Protein AF-A0A427XW05-F1 (afdb_monomer)

Secondary structure (DSSP, 8-state):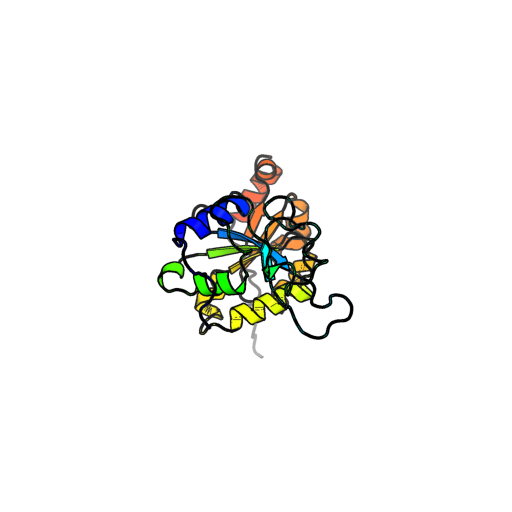
---S--SS-HHHHHHHHHHHH-----SSSEEEEEEEE--S--TT--S---PEEE-SSSBSTTTBS--SBGGGS-TTTTGGG-BBSSSSP-BPPBHHHHHHHHHSGGGTT-EEEEEE-TTS-HHHHHHHHHHHHTTSTTHHHHTGGGEEEEESSGGGHHHHHHH-TTSEEEEEES-HHHIIIIITTT-SEEEE-HHHHSSHHHHHHHHHHTSPP-------------

Solvent-accessible surface area (backbone atoms only — not comparable to full-atom values): 13436 Å² total; per-residue (Å²): 131,87,69,89,82,74,85,72,61,72,67,58,56,51,53,58,51,43,71,67,27,68,70,97,82,70,102,62,77,54,50,43,40,27,54,38,55,37,52,68,76,54,94,93,63,93,76,80,44,79,47,44,33,56,38,72,61,70,44,34,52,88,59,28,74,37,72,55,51,48,62,76,46,54,52,79,97,45,52,73,75,27,30,36,70,58,83,81,71,39,67,75,49,41,45,63,58,51,52,54,53,46,66,37,83,94,32,55,85,50,34,40,34,34,37,47,46,83,88,54,56,45,87,56,49,36,53,39,52,35,56,56,49,66,71,42,86,61,25,79,76,72,40,28,71,34,31,31,41,29,32,55,45,76,81,41,52,64,42,42,55,71,46,42,62,70,36,43,35,26,38,35,47,86,48,70,69,56,36,66,72,66,36,60,92,73,29,84,46,75,51,63,49,65,77,60,43,74,41,74,70,25,46,51,50,53,56,59,67,71,45,78,79,80,75,78,88,80,77,81,80,80,83,74,87,130

Radius of gyration: 19.94 Å; Cα contacts (8 Å, |Δi|>4): 324; chains: 1; bounding box: 42×71×54 Å

Mean predicted aligned error: 10.36 Å

pLDDT: mean 76.15, std 23.31, range [26.17, 98.19]

Structure (mmCIF, N/CA/C/O backbone):
data_AF-A0A427XW05-F1
#
_entry.id   AF-A0A427XW05-F1
#
loop_
_atom_site.group_PDB
_atom_site.id
_atom_site.type_symbol
_atom_site.label_atom_id
_atom_site.label_alt_id
_atom_site.label_comp_id
_atom_site.label_asym_id
_atom_site.label_entity_id
_atom_site.label_seq_id
_atom_site.pdbx_PDB_ins_code
_atom_site.Cartn_x
_atom_site.Cartn_y
_atom_site.Cartn_z
_atom_site.occupancy
_atom_site.B_iso_or_equiv
_atom_site.auth_seq_id
_atom_site.auth_comp_id
_atom_site.auth_asym_id
_atom_site.auth_atom_id
_atom_site.pdbx_PDB_model_num
ATOM 1 N N . MET A 1 1 ? -23.579 -1.794 16.144 1.00 31.34 1 MET A N 1
ATOM 2 C CA . MET A 1 1 ? -22.880 -0.526 16.432 1.00 31.34 1 MET A CA 1
ATOM 3 C C . MET A 1 1 ? -22.683 0.155 15.086 1.00 31.34 1 MET A C 1
ATOM 5 O O . MET A 1 1 ? -21.955 -0.374 14.262 1.00 31.34 1 MET A O 1
ATOM 9 N N . GLN A 1 2 ? -23.500 1.165 14.781 1.00 26.17 2 GLN A N 1
ATOM 10 C CA . GLN A 1 2 ? -23.545 1.803 13.460 1.00 26.17 2 GLN A CA 1
ATOM 11 C C . GLN A 1 2 ? -22.197 2.483 13.190 1.00 26.17 2 GLN A C 1
ATOM 13 O O . GLN A 1 2 ? -21.785 3.334 13.975 1.00 26.17 2 GLN A O 1
ATOM 18 N N . SER A 1 3 ? -21.494 2.051 12.139 1.00 38.38 3 SER A N 1
ATOM 19 C CA . SER A 1 3 ? -20.200 2.616 11.760 1.00 38.38 3 SER A CA 1
ATOM 20 C C . SER A 1 3 ? -20.377 4.060 11.297 1.00 38.38 3 SER A C 1
ATOM 22 O O . SER A 1 3 ? -21.391 4.428 10.699 1.00 38.38 3 SER A O 1
ATOM 24 N N . THR A 1 4 ? -19.379 4.887 11.583 1.00 40.41 4 THR A N 1
ATOM 25 C CA . THR A 1 4 ? -19.333 6.340 11.363 1.00 40.41 4 THR A CA 1
ATOM 26 C C . THR A 1 4 ? -19.250 6.725 9.874 1.00 40.41 4 THR A C 1
ATOM 28 O O . THR A 1 4 ? -18.722 7.772 9.520 1.00 40.41 4 THR A O 1
ATOM 31 N N . ILE A 1 5 ? -19.852 5.939 8.975 1.00 44.50 5 ILE A N 1
ATOM 32 C CA . ILE A 1 5 ? -20.253 6.372 7.628 1.00 44.50 5 ILE A CA 1
ATOM 33 C C . ILE A 1 5 ? -21.617 7.076 7.747 1.00 44.50 5 ILE A C 1
ATOM 35 O O . ILE A 1 5 ? -22.582 6.791 7.041 1.00 44.50 5 ILE A O 1
ATOM 39 N N . ALA A 1 6 ? -21.739 8.001 8.696 1.00 40.16 6 ALA A N 1
ATOM 40 C CA . ALA A 1 6 ? -22.916 8.839 8.802 1.00 40.16 6 ALA A CA 1
ATOM 41 C C . ALA A 1 6 ? -22.667 10.125 8.005 1.00 40.16 6 ALA A C 1
ATOM 43 O O . ALA A 1 6 ? -22.022 11.058 8.477 1.00 40.16 6 ALA A O 1
ATOM 44 N N . ARG A 1 7 ? -23.299 10.177 6.823 1.00 37.84 7 ARG A N 1
ATOM 45 C CA . ARG A 1 7 ? -23.809 11.405 6.181 1.00 37.84 7 ARG A CA 1
ATOM 46 C C . ARG A 1 7 ? -22.890 12.178 5.219 1.00 37.84 7 ARG A C 1
ATOM 48 O O . ARG A 1 7 ? -22.926 13.403 5.191 1.00 37.84 7 ARG A O 1
ATOM 55 N N . LEU A 1 8 ? -22.176 11.484 4.333 1.00 45.09 8 LEU A N 1
ATOM 56 C CA . LEU A 1 8 ? -21.734 12.059 3.052 1.00 45.09 8 LEU A CA 1
ATOM 57 C C . LEU A 1 8 ? -22.056 11.095 1.911 1.00 45.09 8 LEU A C 1
ATOM 59 O O . LEU A 1 8 ? -22.044 9.878 2.096 1.00 45.09 8 LEU A O 1
ATOM 63 N N . SER A 1 9 ? -22.359 11.627 0.725 1.00 50.38 9 SER A N 1
ATOM 64 C CA . SER A 1 9 ? -22.540 10.773 -0.452 1.00 50.38 9 SER A CA 1
ATOM 65 C C . SER A 1 9 ? -21.222 10.046 -0.746 1.00 50.38 9 SER A C 1
ATOM 67 O O . SER A 1 9 ? -20.153 10.655 -0.701 1.00 50.38 9 SER A O 1
ATOM 69 N N . ARG A 1 10 ? -21.280 8.745 -1.051 1.00 53.12 10 ARG A N 1
ATOM 70 C CA . ARG A 1 10 ? -20.115 7.866 -1.312 1.00 53.12 10 ARG A CA 1
ATOM 71 C C . ARG A 1 10 ? -19.110 8.469 -2.312 1.00 53.12 10 ARG A C 1
ATOM 73 O O . ARG A 1 10 ? -17.901 8.293 -2.193 1.00 53.12 10 ARG A O 1
ATOM 80 N N . VAL A 1 11 ? -19.621 9.279 -3.242 1.00 43.62 11 VAL A N 1
ATOM 81 C CA . VAL A 1 11 ? -18.869 10.040 -4.249 1.00 43.62 11 VAL A CA 1
ATOM 82 C C . VAL A 1 11 ? -17.974 11.129 -3.637 1.00 43.62 11 VAL A C 1
ATOM 84 O O . VAL A 1 11 ? -16.882 11.376 -4.141 1.00 43.62 11 VAL A O 1
ATOM 87 N N . GLN A 1 12 ? -18.396 11.791 -2.559 1.00 45.94 12 GLN A N 1
ATOM 88 C CA . GLN A 1 12 ? -17.609 12.834 -1.889 1.00 45.94 12 GLN A CA 1
ATOM 89 C C . GLN A 1 12 ? -16.431 12.250 -1.101 1.00 45.94 12 GLN A C 1
ATOM 91 O O . GLN A 1 12 ? -15.354 12.842 -1.106 1.00 45.94 12 GLN A O 1
ATOM 96 N N . TRP A 1 13 ? -16.610 11.075 -0.489 1.00 52.09 13 TRP A N 1
ATOM 97 C CA . TRP A 1 13 ? -15.539 10.351 0.203 1.00 52.09 13 TRP A CA 1
ATOM 98 C C . TRP A 1 13 ? -14.439 9.922 -0.778 1.00 52.09 13 TRP A C 1
ATOM 100 O O . TRP A 1 13 ? -13.280 10.309 -0.619 1.00 52.09 13 TRP A O 1
ATOM 110 N N . ALA A 1 14 ? -14.823 9.241 -1.865 1.00 49.06 14 ALA A N 1
ATOM 111 C CA . ALA A 1 14 ? -13.887 8.784 -2.892 1.00 49.06 14 ALA A CA 1
ATOM 112 C C . ALA A 1 14 ? -13.182 9.946 -3.612 1.00 49.06 14 ALA A C 1
ATOM 114 O O . ALA A 1 14 ? -11.997 9.852 -3.912 1.00 49.06 14 ALA A O 1
ATOM 115 N N . LYS A 1 15 ? -13.867 11.072 -3.861 1.00 45.72 15 LYS A N 1
ATOM 116 C CA . LYS A 1 15 ? -13.245 12.248 -4.494 1.00 45.72 15 LYS A CA 1
ATOM 117 C C . LYS A 1 15 ? -12.224 12.937 -3.589 1.00 45.72 15 LYS A C 1
ATOM 119 O O . LYS A 1 15 ? -11.181 13.352 -4.078 1.00 45.72 15 LYS A O 1
ATOM 124 N N . GLN A 1 16 ? -12.503 13.090 -2.298 1.00 48.88 16 GLN A N 1
ATOM 125 C CA . GLN A 1 16 ? -11.613 13.829 -1.400 1.00 48.88 16 GLN A CA 1
ATOM 126 C C . GLN A 1 16 ? -10.357 13.033 -1.046 1.00 48.88 16 GLN A C 1
ATOM 128 O O . GLN A 1 16 ? -9.255 13.574 -1.138 1.00 48.88 16 GLN A O 1
ATOM 133 N N . TRP A 1 17 ? -10.517 11.755 -0.700 1.00 49.31 17 TRP A N 1
ATOM 134 C CA . TRP A 1 17 ? -9.388 10.878 -0.407 1.00 49.31 17 TRP A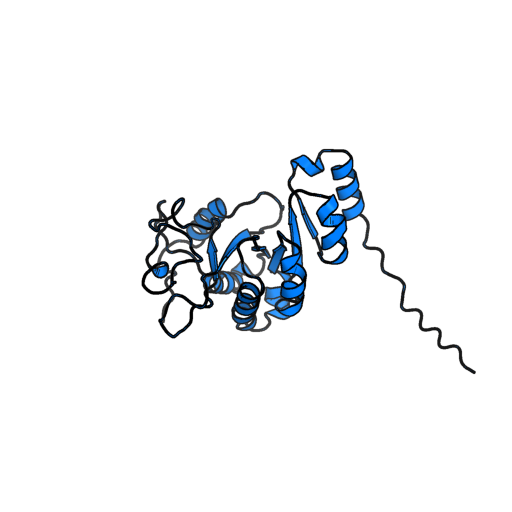 CA 1
ATOM 135 C C . TRP A 1 17 ? -8.687 10.411 -1.677 1.00 49.31 17 TRP A C 1
ATOM 137 O O . TRP A 1 17 ? -7.465 10.459 -1.720 1.00 49.31 17 TRP A O 1
ATOM 147 N N . GLY A 1 18 ? -9.425 10.124 -2.755 1.00 43.38 18 GLY A N 1
ATOM 148 C CA . GLY A 1 18 ? -8.843 9.813 -4.062 1.00 43.38 18 GLY A CA 1
ATOM 149 C C . GLY A 1 18 ? -7.842 10.877 -4.511 1.00 43.38 18 GLY A C 1
ATOM 150 O O . GLY A 1 18 ? -6.700 10.545 -4.798 1.00 43.38 18 GLY A O 1
ATOM 151 N N . TRP A 1 19 ? -8.192 12.170 -4.452 1.00 37.69 19 TRP A N 1
ATOM 152 C CA . TRP A 1 19 ? -7.270 13.272 -4.791 1.00 37.69 19 TRP A CA 1
ATOM 153 C C . TRP A 1 19 ? -6.027 13.378 -3.892 1.00 37.69 19 TRP A C 1
ATOM 155 O O . TRP A 1 19 ? -5.008 13.894 -4.338 1.00 37.69 19 TRP A O 1
ATOM 165 N N . GLN A 1 20 ? -6.086 12.915 -2.640 1.00 38.56 20 GLN A N 1
ATOM 166 C CA . GLN A 1 20 ? -4.923 12.870 -1.742 1.00 38.56 20 GLN A CA 1
ATOM 167 C C . GLN A 1 20 ? -4.089 11.588 -1.902 1.00 38.56 20 GLN A C 1
ATOM 169 O O . GLN A 1 20 ? -2.977 11.523 -1.380 1.00 38.56 20 GLN A O 1
ATOM 174 N N . MET A 1 21 ? -4.629 10.589 -2.604 1.00 41.78 21 MET A N 1
ATOM 175 C CA . MET A 1 21 ? -4.073 9.246 -2.770 1.00 41.78 21 MET A CA 1
ATOM 176 C C . MET A 1 21 ? -3.609 8.952 -4.213 1.00 41.78 21 MET A C 1
ATOM 178 O O . MET A 1 21 ? -2.989 7.920 -4.451 1.00 41.78 21 MET A O 1
ATOM 182 N N . PHE A 1 22 ? -3.860 9.848 -5.178 1.00 34.69 22 PHE A N 1
ATOM 183 C CA . PHE A 1 22 ? -3.497 9.644 -6.584 1.00 34.69 22 PHE A CA 1
ATOM 184 C C . PHE A 1 22 ? -1.980 9.708 -6.832 1.00 34.69 22 PHE A C 1
ATOM 186 O O . PHE A 1 22 ? -1.380 10.780 -6.792 1.00 34.69 22 PHE A O 1
ATOM 193 N N . ASN A 1 23 ? -1.410 8.570 -7.234 1.00 33.53 23 ASN A N 1
ATOM 194 C CA . ASN A 1 23 ? -0.316 8.510 -8.202 1.00 33.53 23 ASN A CA 1
ATOM 195 C C . ASN A 1 23 ? -0.909 8.113 -9.568 1.00 33.53 23 ASN A C 1
ATOM 197 O O . ASN A 1 23 ? -1.716 7.186 -9.658 1.00 33.53 23 ASN A O 1
ATOM 201 N N . LEU A 1 24 ? -0.563 8.848 -10.629 1.00 27.94 24 LEU A N 1
ATOM 202 C CA . LEU A 1 24 ? -1.011 8.574 -11.999 1.00 27.94 24 LEU A CA 1
ATOM 203 C C . LEU A 1 24 ? -0.485 7.215 -12.497 1.00 27.94 24 LEU A C 1
ATOM 205 O O . LEU A 1 24 ? 0.724 7.065 -12.642 1.00 27.94 24 LEU A O 1
ATOM 209 N N . ASN A 1 25 ? -1.399 6.284 -12.807 1.00 28.00 25 ASN A N 1
ATOM 210 C CA . ASN A 1 25 ? -1.433 5.399 -13.994 1.00 28.00 25 ASN A CA 1
ATOM 211 C C . ASN A 1 25 ? -2.241 4.122 -13.694 1.00 28.00 25 ASN A C 1
ATOM 213 O O . ASN A 1 25 ? -1.687 3.241 -13.059 1.00 28.00 25 ASN A O 1
ATOM 217 N N . VAL A 1 26 ? -3.498 3.999 -14.158 1.00 29.62 26 VAL A N 1
ATOM 218 C CA . VAL A 1 26 ? -3.974 2.953 -15.106 1.00 29.62 26 VAL A CA 1
ATOM 219 C C . VAL A 1 26 ? -5.443 3.189 -15.507 1.00 29.62 26 VAL A C 1
ATOM 221 O O . VAL A 1 26 ? -6.272 3.617 -14.710 1.00 29.62 26 VAL A O 1
ATOM 224 N N . ALA A 1 27 ? -5.762 2.856 -16.756 1.00 27.19 27 ALA A N 1
ATOM 225 C CA . ALA A 1 27 ? -7.020 3.086 -17.469 1.00 27.19 27 ALA A CA 1
ATOM 226 C C . ALA A 1 27 ? -8.227 2.199 -17.063 1.00 27.19 27 ALA A C 1
ATOM 228 O O . ALA A 1 27 ? -9.113 1.957 -17.877 1.00 27.19 27 ALA A O 1
ATOM 229 N N . THR A 1 28 ? -8.322 1.731 -15.819 1.00 27.83 28 THR A N 1
ATOM 230 C CA . THR A 1 28 ? -9.455 0.912 -15.344 1.00 27.83 28 THR A CA 1
ATOM 231 C C . THR A 1 28 ? -9.651 1.128 -13.855 1.00 27.83 28 THR A C 1
ATOM 233 O O . THR A 1 28 ? -8.856 0.582 -13.108 1.00 27.83 28 THR A O 1
ATOM 236 N N . ALA A 1 29 ? -10.654 1.925 -13.449 1.00 31.31 29 ALA A N 1
ATOM 237 C CA . ALA A 1 29 ? -11.255 2.059 -12.102 1.00 31.31 29 ALA A CA 1
ATOM 238 C C . ALA A 1 29 ? -10.400 1.659 -10.868 1.00 31.31 29 ALA A C 1
ATOM 240 O O . ALA A 1 29 ? -10.922 1.093 -9.907 1.00 31.31 29 ALA A O 1
ATOM 241 N N . ALA A 1 30 ? -9.098 1.938 -10.891 1.00 34.50 30 ALA A N 1
ATOM 242 C CA . ALA A 1 30 ? -8.149 1.493 -9.889 1.00 34.50 30 ALA A CA 1
ATOM 243 C C . ALA A 1 30 ? -7.929 2.645 -8.924 1.00 34.50 30 ALA A C 1
ATOM 245 O O . ALA A 1 30 ? -7.495 3.728 -9.322 1.00 34.50 30 ALA A O 1
ATOM 246 N N . VAL A 1 31 ? -8.253 2.424 -7.655 1.00 43.72 31 VAL A N 1
ATOM 247 C CA . VAL A 1 31 ? -7.927 3.382 -6.602 1.00 43.72 31 VAL A CA 1
ATOM 248 C C . VAL A 1 31 ? -6.559 2.977 -6.068 1.00 43.72 31 VAL A C 1
ATOM 250 O O . VAL A 1 31 ? -6.396 1.862 -5.581 1.00 43.72 31 VAL A O 1
ATOM 253 N N . ALA A 1 32 ? -5.559 3.842 -6.215 1.00 41.44 32 ALA A N 1
ATOM 254 C CA . ALA A 1 32 ? -4.295 3.692 -5.505 1.00 41.44 32 ALA A CA 1
ATOM 255 C C . ALA A 1 32 ? -4.461 4.321 -4.124 1.00 41.44 32 ALA A C 1
ATOM 257 O O . ALA A 1 32 ? -4.948 5.447 -4.036 1.00 41.44 32 ALA A O 1
ATOM 258 N N . ILE A 1 33 ? -4.117 3.605 -3.054 1.00 56.16 33 ILE A N 1
ATOM 259 C CA . ILE A 1 33 ? -4.198 4.124 -1.692 1.00 56.16 33 ILE A CA 1
ATOM 260 C C . ILE A 1 33 ? -2.929 3.799 -0.926 1.00 56.16 33 ILE A C 1
ATOM 262 O O . ILE A 1 33 ? -2.508 2.649 -0.825 1.00 56.16 33 ILE A O 1
ATOM 266 N N . VAL A 1 34 ? -2.344 4.839 -0.342 1.00 53.19 34 VAL A N 1
ATOM 267 C CA . VAL A 1 34 ? -1.210 4.704 0.564 1.00 53.19 34 VAL A CA 1
ATOM 268 C C . VAL A 1 34 ? -1.682 4.263 1.930 1.00 53.19 34 VAL A C 1
ATOM 270 O O . VAL A 1 34 ? -2.606 4.845 2.504 1.00 53.19 34 VAL A O 1
ATOM 273 N N . ILE A 1 35 ? -0.986 3.268 2.462 1.00 56.00 35 ILE A N 1
ATOM 274 C CA . ILE A 1 35 ? -1.237 2.760 3.793 1.00 56.00 35 ILE A CA 1
ATOM 275 C C . ILE A 1 35 ? -0.171 3.252 4.768 1.00 56.00 35 ILE A C 1
ATOM 277 O O . ILE A 1 35 ? 1.030 3.094 4.558 1.00 56.00 35 ILE A O 1
ATOM 281 N N . SER A 1 36 ? -0.631 3.792 5.889 1.00 52.97 36 SER A N 1
ATOM 282 C CA . SER A 1 36 ? 0.175 4.049 7.077 1.00 52.97 36 SER A CA 1
ATOM 283 C C . SER A 1 36 ? -0.297 3.128 8.202 1.00 52.97 36 SER A C 1
ATOM 285 O O . SER A 1 36 ? -1.489 2.912 8.377 1.00 52.97 36 SER A O 1
ATOM 287 N N . SER A 1 37 ? 0.619 2.561 8.982 1.00 45.34 37 SER A N 1
ATOM 288 C CA . SER A 1 37 ? 0.279 1.701 10.125 1.00 45.34 37 SER A CA 1
ATOM 289 C C . SER A 1 37 ? 0.684 2.379 11.427 1.00 45.34 37 SER A C 1
ATOM 291 O O . SER A 1 37 ? 1.793 2.913 11.521 1.00 45.34 37 SER A O 1
ATOM 293 N N . VAL A 1 38 ? -0.176 2.313 12.438 1.00 45.19 38 VAL A N 1
ATOM 294 C CA . VAL A 1 38 ? 0.143 2.757 13.800 1.00 45.19 38 VAL A CA 1
ATOM 295 C C . VAL A 1 38 ? 0.894 1.626 14.525 1.00 45.19 38 VAL A C 1
ATOM 297 O O . VAL A 1 38 ? 0.569 0.454 14.321 1.00 45.19 38 VAL A O 1
ATOM 300 N N . PRO A 1 39 ? 1.952 1.901 15.315 1.00 44.28 39 PRO A N 1
ATOM 301 C CA . PRO A 1 39 ? 2.668 0.853 16.035 1.00 44.28 39 PRO A CA 1
ATOM 302 C C . PRO A 1 39 ? 1.786 0.172 17.090 1.00 44.28 39 PRO A C 1
ATOM 304 O O . PRO A 1 39 ? 1.127 0.827 17.887 1.00 44.28 39 PRO A O 1
ATOM 307 N N . TYR A 1 40 ? 1.905 -1.154 17.176 1.00 38.97 40 TYR A N 1
ATOM 308 C CA . TYR A 1 40 ? 1.243 -1.995 18.185 1.00 38.97 40 TYR A CA 1
ATOM 309 C C . TYR A 1 40 ? 1.666 -1.699 19.641 1.00 38.97 40 TYR A C 1
ATOM 311 O O . TYR A 1 40 ? 1.010 -2.133 20.583 1.00 38.97 40 TYR A O 1
ATOM 319 N N . GLN A 1 41 ? 2.775 -0.982 19.854 1.00 37.12 41 GLN A N 1
ATOM 320 C CA . GLN A 1 41 ? 3.265 -0.635 21.188 1.00 37.12 41 GLN A CA 1
ATOM 321 C C . GLN A 1 41 ? 3.547 0.860 21.274 1.00 37.12 41 GLN A C 1
ATOM 323 O O . GLN A 1 41 ? 4.581 1.337 20.804 1.00 37.12 41 GLN A O 1
ATOM 328 N N . PHE A 1 42 ? 2.636 1.590 21.914 1.00 36.84 42 PHE A N 1
ATOM 329 C CA . PHE A 1 42 ? 2.898 2.931 22.414 1.00 36.84 42 PHE A CA 1
ATOM 330 C C . PHE A 1 42 ? 3.065 2.871 23.939 1.00 36.84 42 PHE A C 1
ATOM 332 O O . PHE A 1 42 ? 2.312 2.182 24.624 1.00 36.84 42 PHE A O 1
ATOM 339 N N . LYS A 1 43 ? 4.118 3.524 24.448 1.00 36.81 43 LYS A N 1
ATOM 340 C CA . LYS A 1 43 ? 4.624 3.490 25.836 1.00 36.81 43 LYS A CA 1
ATOM 341 C C . LYS A 1 43 ? 3.571 3.148 26.913 1.00 36.81 43 LYS A C 1
ATOM 343 O O . LYS A 1 43 ? 2.815 4.013 27.342 1.00 36.81 43 LYS A O 1
ATOM 348 N N . GLY A 1 44 ? 3.624 1.919 27.433 1.00 36.00 44 GLY A N 1
ATOM 349 C CA . GLY A 1 44 ? 3.104 1.575 28.764 1.00 36.00 44 GLY A CA 1
ATOM 350 C C . GLY A 1 44 ? 1.588 1.407 28.928 1.00 36.00 44 GLY A C 1
ATOM 351 O O . GLY A 1 44 ? 1.149 1.254 30.063 1.00 36.00 44 GLY A O 1
ATOM 352 N N . GLN A 1 45 ? 0.788 1.389 27.857 1.00 27.64 45 GLN A N 1
ATOM 353 C CA . GLN A 1 45 ? -0.629 1.007 27.936 1.00 27.64 45 GLN A CA 1
ATOM 354 C C . GLN A 1 45 ? -0.864 -0.329 27.225 1.00 27.64 45 GLN A C 1
ATOM 356 O O . GLN A 1 45 ? -0.548 -0.503 26.051 1.00 27.64 45 GLN A O 1
ATOM 361 N N . HIS A 1 46 ? -1.384 -1.301 27.973 1.00 31.39 46 HIS A N 1
ATOM 362 C CA . HIS A 1 46 ? -1.821 -2.583 27.440 1.00 31.39 46 HIS A CA 1
ATOM 363 C C . HIS A 1 46 ? -3.110 -2.397 26.625 1.00 31.39 46 HIS A C 1
ATOM 365 O O . HIS A 1 46 ? -4.098 -1.925 27.182 1.00 31.39 46 HIS A O 1
ATOM 371 N N . ALA A 1 47 ? -3.069 -2.847 25.364 1.00 31.91 47 ALA A N 1
ATOM 372 C CA . ALA A 1 47 ? -4.154 -3.346 24.501 1.00 31.91 47 ALA A CA 1
ATOM 373 C C . ALA A 1 47 ? -4.251 -2.626 23.146 1.00 31.91 47 ALA A C 1
ATOM 375 O O . ALA A 1 47 ? -4.797 -1.534 23.109 1.00 31.91 47 ALA A O 1
ATOM 376 N N . ILE A 1 48 ? -3.825 -3.357 22.094 1.00 46.31 48 ILE A N 1
ATOM 377 C CA . ILE A 1 48 ? -4.203 -3.271 20.664 1.00 46.31 48 ILE A CA 1
ATOM 378 C C . ILE A 1 48 ? -3.917 -1.880 20.059 1.00 46.31 48 ILE A C 1
ATOM 380 O O . ILE A 1 48 ? -3.858 -0.870 20.726 1.00 46.31 48 ILE A O 1
ATOM 384 N N . ASP A 1 49 ? -3.405 -1.786 18.849 1.00 56.03 49 ASP A N 1
ATOM 385 C CA . ASP A 1 49 ? -4.222 -1.190 17.799 1.00 56.03 49 ASP A CA 1
ATOM 386 C C . ASP A 1 49 ? -3.501 -1.517 16.499 1.00 56.03 49 ASP A C 1
ATOM 388 O O . ASP A 1 49 ? -2.863 -0.658 15.897 1.00 56.03 49 ASP A O 1
ATOM 392 N N . GLY A 1 50 ? -3.562 -2.792 16.089 1.00 67.44 50 GLY A N 1
ATOM 393 C CA . GLY A 1 50 ? -3.226 -3.281 14.744 1.00 67.44 50 GLY A CA 1
ATOM 394 C C . GLY A 1 50 ? -4.129 -2.651 13.675 1.00 67.44 50 GLY A C 1
ATOM 395 O O . GLY A 1 50 ? -4.812 -3.335 12.916 1.00 67.44 50 GLY A O 1
ATOM 396 N N . ILE A 1 51 ? -4.182 -1.323 13.688 1.00 80.75 51 ILE A N 1
ATOM 397 C CA . ILE A 1 51 ? -5.042 -0.449 12.925 1.00 80.75 51 ILE A CA 1
ATOM 398 C C . ILE A 1 51 ? -4.197 0.091 11.791 1.00 80.75 51 ILE A C 1
ATOM 400 O O . ILE A 1 51 ? -3.148 0.725 11.955 1.00 80.75 51 ILE A O 1
ATOM 404 N N . VAL A 1 52 ? -4.700 -0.201 10.609 1.00 85.94 52 VAL A N 1
ATOM 405 C CA . VAL A 1 52 ? -4.102 0.192 9.356 1.00 85.94 52 VAL A CA 1
ATOM 406 C C . VAL A 1 52 ? -4.890 1.396 8.854 1.00 85.94 52 VAL A C 1
ATOM 408 O O . VAL A 1 52 ? -6.096 1.308 8.628 1.00 85.94 52 VAL A O 1
ATOM 411 N N . LEU A 1 53 ? -4.214 2.534 8.737 1.00 85.69 53 LEU A N 1
ATOM 412 C CA . LEU A 1 53 ? -4.777 3.807 8.306 1.00 85.69 53 LEU A CA 1
ATOM 413 C C . LEU A 1 53 ? -4.527 4.009 6.817 1.00 85.69 53 LEU A C 1
ATOM 415 O O . LEU A 1 53 ? -3.439 3.739 6.306 1.00 85.69 53 LEU A O 1
ATOM 419 N N . MET A 1 54 ? -5.507 4.572 6.126 1.00 82.31 54 MET A N 1
ATOM 420 C CA . MET A 1 54 ? -5.357 4.956 4.729 1.00 82.31 54 MET A CA 1
ATOM 421 C C . MET A 1 54 ? -4.888 6.413 4.675 1.00 82.31 54 MET A C 1
ATOM 423 O O . MET A 1 54 ? -5.692 7.344 4.750 1.00 82.31 54 MET A O 1
ATOM 427 N N . PHE A 1 55 ? -3.571 6.623 4.605 1.00 82.19 55 PHE A N 1
ATOM 428 C CA . PHE A 1 55 ? -2.971 7.952 4.698 1.00 82.19 55 PHE A CA 1
ATOM 429 C C . PHE A 1 55 ? -1.637 8.060 3.948 1.00 82.19 55 PHE A C 1
ATOM 431 O O . PHE A 1 55 ? -0.759 7.213 4.105 1.00 82.19 55 PHE A O 1
ATOM 438 N N . HIS A 1 56 ? -1.485 9.124 3.146 1.00 79.50 56 HIS A N 1
ATOM 439 C CA . HIS A 1 56 ? -0.351 9.300 2.230 1.00 79.50 56 HIS A CA 1
ATOM 440 C C . HIS A 1 56 ? 0.969 9.668 2.907 1.00 79.50 56 HIS A C 1
ATOM 442 O O . HIS A 1 56 ? 2.017 9.113 2.556 1.00 79.50 56 HIS A O 1
ATOM 448 N N . ASP A 1 57 ? 0.937 10.651 3.801 1.00 81.12 57 ASP A N 1
ATOM 449 C CA . ASP A 1 57 ? 2.149 11.200 4.401 1.00 81.12 57 ASP A CA 1
ATOM 450 C C . ASP A 1 57 ? 2.516 10.437 5.675 1.00 81.12 57 ASP A C 1
ATOM 452 O O . ASP A 1 57 ? 1.639 9.924 6.363 1.00 81.12 57 ASP A O 1
ATOM 456 N N . PRO A 1 58 ? 3.796 10.408 6.066 1.00 79.25 58 PRO A N 1
ATOM 457 C CA . PRO A 1 58 ? 4.176 9.847 7.359 1.00 79.25 58 PRO A CA 1
ATOM 458 C C . PRO A 1 58 ? 3.694 10.698 8.551 1.00 79.25 58 PRO A C 1
ATOM 460 O O . PRO A 1 58 ? 3.709 10.211 9.684 1.00 79.25 58 PRO A O 1
ATOM 463 N N . THR A 1 59 ? 3.298 11.957 8.318 1.00 86.81 59 THR A N 1
ATOM 464 C CA . THR A 1 59 ? 2.836 12.901 9.344 1.00 86.81 59 THR A CA 1
ATOM 465 C C . THR A 1 59 ? 1.431 13.428 9.059 1.00 86.81 59 THR A C 1
ATOM 467 O O . THR A 1 59 ? 0.993 13.483 7.913 1.00 86.81 59 THR A O 1
ATOM 470 N N . LEU A 1 60 ? 0.719 13.846 10.104 1.00 88.19 60 LEU A N 1
ATOM 471 C CA . LEU A 1 60 ? -0.679 14.291 10.024 1.00 88.19 60 LEU A CA 1
ATOM 472 C C . LEU A 1 60 ? -0.850 15.731 9.494 1.00 88.19 60 LEU A C 1
ATOM 474 O O . LEU A 1 60 ? -1.927 16.110 9.021 1.00 88.19 60 LEU A O 1
ATOM 478 N N . ASP A 1 61 ? 0.215 16.526 9.541 1.00 92.75 61 ASP A N 1
ATOM 479 C CA . ASP A 1 61 ? 0.180 17.989 9.518 1.00 92.75 61 ASP A CA 1
ATOM 480 C C . ASP A 1 61 ? -0.366 18.590 8.224 1.00 92.75 61 ASP A C 1
ATOM 482 O O . ASP A 1 61 ? -1.019 19.635 8.250 1.00 92.75 61 ASP A O 1
ATOM 486 N N . ARG A 1 62 ? -0.089 17.981 7.064 1.00 89.75 62 ARG A N 1
ATOM 487 C CA . ARG A 1 62 ? -0.403 18.606 5.770 1.00 89.75 62 ARG A CA 1
ATOM 488 C C . ARG A 1 62 ? -1.907 18.673 5.530 1.00 89.75 62 ARG A C 1
ATOM 490 O O . ARG A 1 62 ? -2.425 19.729 5.162 1.00 89.75 62 ARG A O 1
ATOM 497 N N . THR A 1 63 ? -2.610 17.562 5.730 1.00 86.38 63 THR A N 1
ATOM 498 C CA . THR A 1 63 ? -4.008 17.402 5.298 1.00 86.38 63 THR A CA 1
ATOM 499 C C . THR A 1 63 ? -5.012 17.363 6.445 1.00 86.38 63 THR A C 1
ATOM 501 O O . THR A 1 63 ? -6.217 17.446 6.182 1.00 86.38 63 THR A O 1
ATOM 504 N N . THR A 1 64 ? -4.558 17.297 7.701 1.00 93.56 64 THR A N 1
ATOM 505 C CA . THR A 1 64 ? -5.440 17.118 8.863 1.00 93.56 64 THR A CA 1
ATOM 506 C C . THR A 1 64 ? -5.185 18.106 9.995 1.00 93.56 64 THR A C 1
ATOM 508 O O . THR A 1 64 ? -4.210 18.845 9.991 1.00 93.56 64 THR A O 1
ATOM 511 N N . THR A 1 65 ? -6.082 18.134 10.972 1.00 96.81 65 THR A N 1
ATOM 512 C CA . THR A 1 65 ? -5.952 18.923 12.201 1.00 96.81 65 THR A CA 1
ATOM 513 C C . THR A 1 65 ? -4.934 18.351 13.194 1.00 96.81 65 THR A C 1
ATOM 515 O O . THR A 1 65 ? -4.676 18.998 14.204 1.00 96.81 65 THR A O 1
ATOM 518 N N . GLY A 1 66 ? -4.392 17.153 12.951 1.00 93.88 66 GLY A N 1
ATOM 519 C CA . GLY A 1 66 ? -3.356 16.539 13.783 1.00 93.88 66 GLY A CA 1
ATOM 520 C C . GLY A 1 66 ? -1.948 16.994 13.398 1.00 93.88 66 GLY A C 1
ATOM 521 O O . GLY A 1 66 ? -1.748 17.606 12.349 1.00 93.88 66 GLY A O 1
ATOM 522 N N . THR A 1 67 ? -0.966 16.660 14.233 1.00 94.62 67 THR A N 1
ATOM 523 C CA . THR A 1 67 ? 0.450 16.995 14.018 1.00 94.62 67 THR A CA 1
ATOM 524 C C . THR A 1 67 ? 1.356 15.800 14.305 1.00 94.62 67 THR A C 1
ATOM 526 O O . THR A 1 67 ? 0.978 14.876 15.026 1.00 94.62 67 THR A O 1
ATOM 529 N N . GLY A 1 68 ? 2.560 15.800 13.736 1.00 90.56 68 GLY A N 1
ATOM 530 C CA . GLY A 1 68 ? 3.596 14.811 14.033 1.00 90.56 68 GLY A CA 1
ATOM 531 C C . GLY A 1 68 ? 3.441 13.474 13.304 1.00 90.56 68 GLY A C 1
ATOM 532 O O . GLY A 1 68 ? 2.558 13.278 12.466 1.00 90.56 68 GLY A O 1
ATOM 533 N N . LEU A 1 69 ? 4.356 12.546 13.605 1.00 86.44 69 LEU A N 1
ATOM 534 C CA . LEU A 1 69 ? 4.460 11.246 12.941 1.00 86.44 69 LEU A CA 1
ATOM 535 C C . LEU A 1 69 ? 3.328 10.306 13.364 1.00 86.44 69 LEU A C 1
ATOM 537 O O . LEU A 1 69 ? 3.120 10.069 14.552 1.00 86.44 69 LEU A O 1
ATOM 541 N N . ILE A 1 70 ? 2.648 9.706 12.385 1.00 84.62 70 ILE A N 1
ATOM 542 C CA . ILE A 1 70 ? 1.567 8.732 12.618 1.00 84.62 70 ILE A CA 1
ATOM 543 C C . ILE A 1 70 ? 2.097 7.524 13.390 1.00 84.62 70 ILE A C 1
ATOM 545 O O . ILE A 1 70 ? 1.483 7.054 14.342 1.00 84.62 70 ILE A O 1
ATOM 549 N N . ARG A 1 71 ? 3.291 7.053 13.012 1.00 80.06 71 ARG A N 1
ATOM 550 C CA . ARG A 1 71 ? 3.936 5.889 13.629 1.00 80.06 71 ARG A CA 1
ATOM 551 C C . ARG A 1 71 ? 4.403 6.120 15.074 1.00 80.06 71 ARG A C 1
ATOM 553 O O . ARG A 1 71 ? 5.022 5.230 15.640 1.00 80.06 71 ARG A O 1
ATOM 560 N N . GLU A 1 72 ? 4.212 7.309 15.635 1.00 84.06 72 GLU A N 1
ATOM 561 C CA . GLU A 1 72 ? 4.661 7.686 16.983 1.00 84.06 72 GLU A CA 1
ATOM 562 C C . GLU A 1 72 ? 3.493 8.146 17.859 1.00 84.06 72 GLU A C 1
ATOM 564 O O . GLU A 1 72 ? 3.700 8.831 18.855 1.00 84.06 72 GLU A O 1
ATOM 569 N N . GLN A 1 73 ? 2.259 7.812 17.485 1.00 85.06 73 GLN A N 1
ATOM 570 C CA . GLN A 1 73 ? 1.056 8.246 18.187 1.00 85.06 73 GLN A CA 1
ATOM 571 C C . GLN A 1 73 ? 0.077 7.078 18.310 1.00 85.06 73 GLN A C 1
ATOM 573 O O . GLN A 1 73 ? -0.003 6.276 17.384 1.00 85.06 73 GLN A O 1
ATOM 578 N N . PRO A 1 74 ? -0.665 6.949 19.421 1.00 85.81 74 PRO A N 1
ATOM 579 C CA . PRO A 1 74 ? -1.695 5.926 19.548 1.00 85.81 74 PRO A CA 1
ATOM 580 C C . PRO A 1 74 ? -2.904 6.266 18.668 1.00 85.81 74 PRO A C 1
ATOM 582 O O . PRO A 1 74 ? -3.162 7.432 18.365 1.00 85.81 74 PRO A O 1
ATOM 585 N N . TRP A 1 75 ? -3.683 5.257 18.277 1.00 85.56 75 TRP A N 1
ATOM 586 C CA . TRP A 1 75 ? -4.952 5.515 17.600 1.00 85.56 75 TRP A CA 1
ATOM 587 C C . TRP A 1 75 ? -5.977 6.106 18.575 1.00 85.56 75 TRP A C 1
ATOM 589 O O . TRP A 1 75 ? -6.455 7.230 18.382 1.00 85.56 75 TRP A O 1
ATOM 599 N N . LYS A 1 76 ? -6.271 5.362 19.646 1.00 86.62 76 LYS A N 1
ATOM 600 C CA . LYS A 1 76 ? -7.263 5.739 20.654 1.00 86.62 76 LYS A CA 1
ATOM 601 C C . LYS A 1 76 ? -6.865 7.013 21.404 1.00 86.62 76 LYS A C 1
ATOM 603 O O . LYS A 1 76 ? -5.727 7.164 21.845 1.00 86.62 76 LYS A O 1
ATOM 608 N N . GLY A 1 77 ? -7.814 7.928 21.561 1.00 86.44 77 GLY A N 1
ATOM 609 C CA . GLY A 1 77 ? -7.659 9.209 22.248 1.00 86.44 77 GLY A CA 1
ATOM 610 C C . GLY A 1 77 ? -6.818 10.252 21.507 1.00 86.44 77 GLY A C 1
ATOM 611 O O . GLY A 1 77 ? -6.721 11.379 21.986 1.00 86.44 77 GLY A O 1
ATOM 612 N N . VAL A 1 78 ? -6.222 9.914 20.355 1.00 90.25 78 VAL A N 1
ATOM 613 C CA . VAL A 1 78 ? -5.373 10.833 19.579 1.00 90.25 78 VAL A CA 1
ATOM 614 C C . VAL A 1 78 ? -5.793 10.840 18.112 1.00 90.25 78 VAL A C 1
ATOM 616 O O . VAL A 1 78 ? -6.527 11.739 17.697 1.00 90.25 78 VAL A O 1
ATOM 619 N N . ILE A 1 79 ? -5.375 9.846 17.319 1.00 89.19 79 ILE A N 1
ATOM 620 C CA . ILE A 1 79 ? -5.595 9.860 15.864 1.00 89.19 79 ILE A CA 1
ATOM 621 C C . ILE A 1 79 ? -7.087 9.714 15.517 1.00 89.19 79 ILE A C 1
ATOM 623 O O . ILE A 1 79 ? -7.547 10.339 14.563 1.00 89.19 79 ILE A O 1
ATOM 627 N N . GLU A 1 80 ? -7.883 8.997 16.315 1.00 90.75 80 GLU A N 1
ATOM 628 C CA . GLU A 1 80 ? -9.326 8.826 16.058 1.00 90.75 80 GLU A CA 1
ATOM 629 C C . GLU A 1 80 ? -10.124 10.153 16.051 1.00 90.75 80 GLU A C 1
ATOM 631 O O . GLU A 1 80 ? -11.199 10.269 15.444 1.00 90.75 80 GLU A O 1
ATOM 636 N N . HIS A 1 81 ? -9.590 11.202 16.685 1.00 94.31 81 HIS A N 1
ATOM 637 C CA . HIS A 1 81 ? -10.189 12.540 16.734 1.00 94.31 81 HIS A CA 1
ATOM 638 C C . HIS A 1 81 ? -9.660 13.486 15.651 1.00 94.31 81 HIS A C 1
ATOM 640 O O . HIS A 1 81 ? -10.215 14.569 15.454 1.00 94.31 81 HIS A O 1
ATOM 646 N N . VAL A 1 82 ? -8.633 13.079 14.906 1.00 92.12 82 VAL A N 1
ATOM 647 C CA . VAL A 1 82 ? -8.049 13.877 13.828 1.00 92.12 82 VAL A CA 1
ATOM 648 C C . VAL A 1 82 ? -9.026 13.985 12.659 1.00 92.12 82 VAL A C 1
ATOM 650 O O . VAL A 1 82 ? -9.743 13.038 12.320 1.00 92.12 82 VAL A O 1
ATOM 653 N N . ARG A 1 83 ? -9.095 15.171 12.046 1.00 93.69 83 ARG A N 1
ATOM 654 C CA . ARG A 1 83 ? -10.017 15.467 10.946 1.00 93.69 83 ARG A CA 1
ATOM 655 C C . ARG A 1 83 ? -9.316 16.124 9.770 1.00 93.69 83 ARG A C 1
ATOM 657 O O . ARG A 1 83 ? -8.330 16.829 9.951 1.00 93.69 83 ARG A O 1
ATOM 664 N N . THR A 1 84 ? -9.836 15.944 8.561 1.00 88.56 84 THR A N 1
ATOM 665 C CA . THR A 1 84 ? -9.335 16.659 7.379 1.00 88.56 84 THR A CA 1
ATOM 666 C C . THR A 1 84 ? -9.516 18.171 7.530 1.00 88.56 84 THR A C 1
ATOM 668 O O . THR A 1 84 ? -10.568 18.632 7.968 1.00 88.56 84 THR A O 1
ATOM 671 N N . LYS A 1 85 ? -8.526 18.962 7.095 1.00 92.00 85 LYS A N 1
ATOM 672 C CA . LYS A 1 85 ? -8.632 20.436 7.066 1.00 92.00 85 LYS A CA 1
ATOM 673 C C . LYS A 1 85 ? -9.633 20.929 6.019 1.00 92.00 85 LYS A C 1
ATOM 675 O O . LYS A 1 85 ? -10.308 21.931 6.215 1.00 92.00 85 LYS A O 1
ATOM 680 N N . LYS A 1 86 ? -9.687 20.249 4.869 1.00 88.25 86 LYS A N 1
ATOM 681 C CA . LYS A 1 86 ? -10.561 20.615 3.748 1.00 88.25 86 LYS A CA 1
ATOM 682 C C . LYS A 1 86 ? -11.992 20.145 4.014 1.00 88.25 86 LYS A C 1
ATOM 684 O O . LYS A 1 86 ? -12.184 19.046 4.531 1.00 88.25 86 LYS A O 1
ATOM 689 N N . HIS A 1 87 ? -12.970 20.955 3.606 1.00 85.62 87 HIS A N 1
ATOM 690 C CA . HIS A 1 87 ? -14.380 20.578 3.625 1.00 85.62 87 HIS A CA 1
ATOM 691 C C . HIS A 1 87 ? -14.748 19.625 2.460 1.00 85.62 87 HIS A C 1
ATOM 693 O O . HIS A 1 87 ? -14.245 19.811 1.347 1.00 85.62 87 HIS A O 1
ATOM 699 N N . PRO A 1 88 ? -15.674 18.670 2.678 1.00 87.94 88 PRO A N 1
ATOM 700 C CA . PRO A 1 88 ? -16.275 18.347 3.972 1.00 87.94 88 PRO A CA 1
ATOM 701 C C . PRO A 1 88 ? -15.251 17.739 4.942 1.00 87.94 88 PRO A C 1
ATOM 703 O O . PRO A 1 88 ? -14.354 17.000 4.546 1.00 87.94 88 PRO A O 1
ATOM 706 N N . VAL A 1 89 ? -15.376 18.098 6.220 1.00 88.56 89 VAL A N 1
ATOM 707 C CA . VAL A 1 89 ? -14.495 17.607 7.285 1.00 88.56 89 VAL A CA 1
ATOM 708 C C . VAL A 1 89 ? -14.789 16.126 7.513 1.00 88.56 89 VAL A C 1
ATOM 710 O O . VAL A 1 89 ? -15.943 15.755 7.719 1.00 88.56 89 VAL A O 1
ATOM 713 N N . GLN A 1 90 ? -13.759 15.283 7.464 1.00 85.25 90 GLN A N 1
ATOM 714 C CA . GLN A 1 90 ? -13.879 13.826 7.556 1.00 85.25 90 GLN A CA 1
ATOM 715 C C . GLN A 1 90 ? -12.856 13.237 8.539 1.00 85.25 90 GLN A C 1
ATOM 717 O O . GLN A 1 90 ? -11.795 13.839 8.733 1.00 85.25 90 GLN A O 1
ATOM 722 N N . PRO A 1 91 ? -13.151 12.084 9.170 1.00 88.31 91 PRO A N 1
ATOM 723 C CA . PRO A 1 91 ? -12.149 11.304 9.897 1.00 88.31 91 PRO A CA 1
ATOM 724 C C . PRO A 1 91 ? -11.123 10.686 8.937 1.00 88.31 91 PRO A C 1
ATOM 726 O O . PRO A 1 91 ? -11.366 10.608 7.731 1.00 88.31 91 PRO A O 1
ATOM 729 N N . ILE A 1 92 ? -9.985 10.239 9.477 1.00 83.88 92 ILE A N 1
ATOM 730 C CA . ILE A 1 92 ? -9.012 9.441 8.719 1.00 83.88 92 ILE A CA 1
ATOM 731 C C . ILE A 1 92 ? -9.609 8.047 8.478 1.00 83.88 92 ILE A C 1
ATOM 733 O O . ILE A 1 92 ? -9.985 7.398 9.454 1.00 83.88 92 ILE A O 1
ATOM 737 N N . PRO A 1 93 ? -9.696 7.583 7.221 1.00 82.69 93 PRO A N 1
ATOM 738 C CA . PRO A 1 93 ? -10.278 6.290 6.913 1.00 82.69 93 PRO A CA 1
ATOM 739 C C . PRO A 1 93 ? -9.376 5.128 7.327 1.00 82.69 93 PRO A C 1
ATOM 741 O O . PRO A 1 93 ? -8.151 5.173 7.166 1.00 82.69 93 PRO A O 1
ATOM 744 N N . LEU A 1 94 ? -10.006 4.060 7.810 1.00 85.69 94 LEU A N 1
ATOM 745 C CA . LEU A 1 94 ? -9.348 2.806 8.155 1.00 85.69 94 LEU A CA 1
ATOM 746 C C . LEU A 1 94 ? -9.326 1.842 6.965 1.00 85.69 94 LEU A C 1
ATOM 748 O O . LEU A 1 94 ? -10.210 1.845 6.105 1.00 85.69 94 LEU A O 1
ATOM 752 N N . PHE A 1 95 ? -8.334 0.956 6.940 1.00 88.19 95 PHE A N 1
ATOM 753 C CA . PHE A 1 95 ? -8.258 -0.120 5.953 1.00 88.19 95 PHE A CA 1
ATOM 754 C C . PHE A 1 95 ? -9.474 -1.048 6.029 1.00 88.19 95 PHE A C 1
ATOM 756 O O . PHE A 1 95 ? -10.015 -1.430 4.999 1.00 88.19 95 PHE A O 1
ATOM 763 N N . GLU A 1 96 ? -9.955 -1.367 7.231 1.00 89.19 96 GLU A N 1
ATOM 764 C CA . GLU A 1 96 ? -11.151 -2.200 7.410 1.00 89.19 96 GLU A CA 1
ATOM 765 C C . GLU A 1 96 ? -12.420 -1.564 6.831 1.00 89.19 96 GLU A C 1
ATOM 767 O O . GLU A 1 96 ? -13.215 -2.261 6.202 1.00 89.19 96 GLU A O 1
ATOM 772 N N . GLU A 1 97 ? -12.575 -0.242 6.957 1.00 86.12 97 GLU A N 1
ATOM 773 C CA . GLU A 1 97 ? -13.701 0.499 6.382 1.00 86.12 97 GLU A CA 1
ATOM 774 C C . GLU A 1 97 ? -13.641 0.480 4.853 1.00 86.12 97 GLU A C 1
ATOM 776 O O . GLU A 1 97 ? -14.660 0.313 4.180 1.00 86.12 97 GLU A O 1
ATOM 781 N N . LEU A 1 98 ? -12.438 0.603 4.291 1.00 86.06 98 LEU A N 1
ATOM 782 C CA . LEU A 1 98 ? -12.222 0.492 2.856 1.00 86.06 98 LEU A CA 1
ATOM 783 C C . LEU A 1 98 ? -12.505 -0.923 2.339 1.00 86.06 98 LEU A C 1
ATOM 785 O O . LEU A 1 98 ? -13.152 -1.067 1.304 1.00 86.06 98 LEU A O 1
ATOM 789 N N . ILE A 1 99 ? -12.033 -1.966 3.025 1.00 91.69 99 ILE A N 1
ATOM 790 C CA . ILE A 1 99 ? -12.314 -3.346 2.618 1.00 91.69 99 ILE A CA 1
ATOM 791 C C . ILE A 1 99 ? -13.818 -3.628 2.706 1.00 91.69 99 ILE A C 1
ATOM 793 O O . ILE A 1 99 ? -14.372 -4.208 1.773 1.00 91.69 99 ILE A O 1
ATOM 797 N N . ALA A 1 100 ? -14.501 -3.144 3.749 1.00 91.12 100 ALA A N 1
ATOM 798 C CA . ALA A 1 100 ? -15.957 -3.232 3.850 1.00 91.12 100 ALA A CA 1
ATOM 799 C C . ALA A 1 100 ? -16.640 -2.585 2.640 1.00 91.12 100 ALA A C 1
ATOM 801 O O . ALA A 1 100 ? -17.510 -3.195 2.018 1.00 91.12 100 ALA A O 1
ATOM 802 N N . LEU A 1 101 ? -16.193 -1.384 2.255 1.00 87.81 101 LEU A N 1
ATOM 803 C CA . LEU A 1 101 ? -16.696 -0.683 1.078 1.00 87.81 101 LEU A CA 1
ATOM 804 C C . LEU A 1 101 ? -16.452 -1.482 -0.213 1.00 87.81 101 LEU A C 1
ATOM 806 O O . LEU A 1 101 ? -17.353 -1.578 -1.042 1.00 87.81 101 LEU A O 1
ATOM 810 N N . LEU A 1 102 ? -15.275 -2.088 -0.389 1.00 88.19 102 LEU A N 1
ATOM 811 C CA . LEU A 1 102 ? -14.937 -2.903 -1.567 1.00 88.19 102 LEU A CA 1
ATOM 812 C C . LEU A 1 102 ? -15.712 -4.220 -1.662 1.00 88.19 102 LEU A C 1
ATOM 814 O O . LEU A 1 102 ? -15.767 -4.808 -2.748 1.00 88.19 102 LEU A O 1
ATOM 818 N N . MET A 1 103 ? -16.264 -4.700 -0.549 1.00 91.81 103 MET A N 1
ATOM 819 C CA . MET A 1 103 ? -17.054 -5.931 -0.486 1.00 91.81 103 MET A CA 1
ATOM 820 C C . MET A 1 103 ? -18.558 -5.700 -0.661 1.00 91.81 103 MET A C 1
ATOM 822 O O . MET A 1 103 ? -19.303 -6.668 -0.845 1.00 91.81 103 MET A O 1
ATOM 826 N N . GLU A 1 104 ? -19.012 -4.443 -0.692 1.00 90.69 104 GLU A N 1
ATOM 827 C CA . GLU A 1 104 ? -20.363 -4.110 -1.143 1.00 90.69 104 GLU A CA 1
ATOM 828 C C . GLU A 1 104 ? -20.577 -4.570 -2.596 1.00 90.69 104 GLU A C 1
ATOM 830 O O . GLU A 1 104 ? -19.703 -4.402 -3.448 1.00 90.69 104 GLU A O 1
ATOM 835 N N . GLU A 1 105 ? -21.761 -5.108 -2.902 1.00 89.75 105 GLU A N 1
ATOM 836 C CA . GLU A 1 105 ? -22.105 -5.666 -4.222 1.00 89.75 105 GLU A CA 1
ATOM 837 C C . GLU A 1 105 ? -21.803 -4.696 -5.376 1.00 89.75 105 GLU A C 1
ATOM 839 O O . GLU A 1 105 ? -21.160 -5.070 -6.357 1.00 89.75 105 GLU A O 1
ATOM 844 N N . GLY A 1 106 ? -22.158 -3.418 -5.209 1.00 88.06 106 GLY A N 1
ATOM 845 C CA . GLY A 1 106 ? -21.910 -2.376 -6.207 1.00 88.06 106 GLY A CA 1
ATOM 846 C C . GLY A 1 106 ? -20.430 -2.072 -6.471 1.00 88.06 106 GLY A C 1
ATOM 847 O O . GLY A 1 106 ? -20.119 -1.506 -7.514 1.00 88.06 106 GLY A O 1
ATOM 848 N N . ASN A 1 107 ? -19.513 -2.470 -5.583 1.00 86.31 107 ASN A N 1
ATOM 849 C CA . ASN A 1 107 ? -18.085 -2.135 -5.650 1.00 86.31 107 ASN A CA 1
ATOM 850 C C . ASN A 1 107 ? -17.189 -3.344 -5.956 1.00 86.31 107 ASN A C 1
ATOM 852 O O . ASN A 1 107 ? -15.966 -3.205 -6.010 1.00 86.31 107 ASN A O 1
ATOM 856 N N . ARG A 1 108 ? -17.760 -4.530 -6.209 1.00 86.94 108 ARG A N 1
ATOM 857 C CA . ARG A 1 108 ? -16.980 -5.748 -6.505 1.00 86.94 108 ARG A CA 1
ATOM 858 C C . ARG A 1 108 ? -16.152 -5.670 -7.789 1.00 86.94 108 ARG A C 1
ATOM 860 O O . ARG A 1 108 ? -15.222 -6.444 -7.965 1.00 86.94 108 ARG A O 1
ATOM 867 N N . HIS A 1 109 ? -16.449 -4.710 -8.659 1.00 82.94 109 HIS A N 1
ATOM 868 C CA . HIS A 1 109 ? -15.683 -4.437 -9.874 1.00 82.94 109 HIS A CA 1
ATOM 869 C C . HIS A 1 109 ? -14.392 -3.632 -9.623 1.00 82.94 109 HIS A C 1
ATOM 871 O O . HIS A 1 109 ? -13.569 -3.500 -10.526 1.00 82.94 109 HIS A O 1
ATOM 877 N N . VAL A 1 110 ? -14.218 -3.055 -8.428 1.00 84.69 110 VAL A N 1
ATOM 878 C CA . VAL A 1 110 ? -13.090 -2.169 -8.117 1.00 84.69 110 VAL A CA 1
ATOM 879 C C . VAL A 1 110 ? -11.834 -2.984 -7.823 1.00 84.69 110 VAL A C 1
ATOM 881 O O . VAL A 1 110 ? -11.868 -3.908 -7.007 1.00 84.69 110 VAL A O 1
ATOM 884 N N . ILE A 1 111 ? -10.724 -2.588 -8.447 1.00 85.00 111 ILE A N 1
ATOM 885 C CA . ILE A 1 111 ? -9.373 -3.075 -8.156 1.00 85.00 111 ILE A CA 1
ATOM 886 C C . ILE A 1 111 ? -8.679 -2.033 -7.276 1.00 85.00 111 ILE A C 1
ATOM 888 O O . ILE A 1 111 ? -8.690 -0.840 -7.582 1.00 85.00 111 ILE A O 1
ATOM 892 N N . LEU A 1 112 ? -8.081 -2.473 -6.174 1.00 85.38 112 LEU A N 1
ATOM 893 C CA . LEU A 1 112 ? -7.378 -1.612 -5.231 1.00 85.38 112 LEU A CA 1
ATOM 894 C C . LEU A 1 112 ? -5.872 -1.823 -5.367 1.00 85.38 112 LEU A C 1
ATOM 896 O O . LEU A 1 112 ? -5.383 -2.934 -5.173 1.00 85.38 112 LEU A O 1
ATOM 900 N N . ASN A 1 113 ? -5.137 -0.748 -5.642 1.00 83.81 113 ASN A N 1
ATOM 901 C CA . ASN A 1 113 ? -3.682 -0.733 -5.549 1.00 83.81 113 ASN A CA 1
ATOM 902 C C . ASN A 1 113 ? -3.261 -0.123 -4.206 1.00 83.81 113 ASN A C 1
ATOM 904 O O . ASN A 1 113 ? -3.750 0.932 -3.811 1.00 83.81 113 ASN A O 1
ATOM 908 N N . ILE A 1 114 ? -2.386 -0.809 -3.485 1.00 87.88 114 ILE A N 1
ATOM 909 C CA . ILE A 1 114 ? -2.016 -0.509 -2.108 1.00 87.88 114 ILE A CA 1
ATOM 910 C C . ILE A 1 114 ? -0.537 -0.150 -2.055 1.00 87.88 114 ILE A C 1
ATOM 912 O O . ILE A 1 114 ? 0.327 -1.022 -2.151 1.00 87.88 114 ILE A O 1
ATOM 916 N N . ASP A 1 115 ? -0.24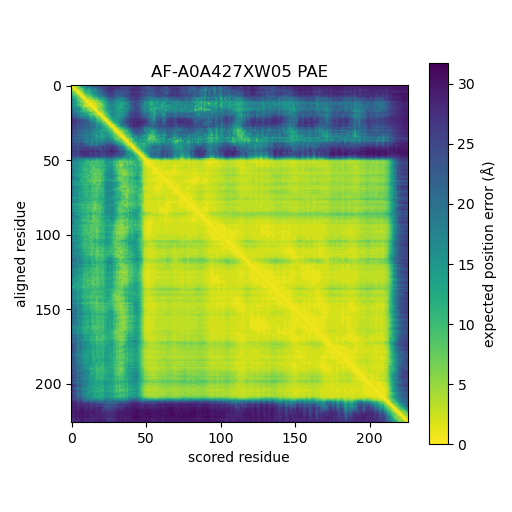0 1.123 -1.830 1.00 86.31 115 ASP A N 1
ATOM 917 C CA . ASP A 1 115 ? 1.128 1.623 -1.748 1.00 86.31 115 ASP A CA 1
ATOM 918 C C . ASP A 1 115 ? 1.746 1.265 -0.386 1.00 86.31 115 ASP A C 1
ATOM 920 O O . ASP A 1 115 ? 1.433 1.868 0.645 1.00 86.31 115 ASP A O 1
ATOM 924 N N . CYS A 1 116 ? 2.659 0.292 -0.403 1.00 88.25 116 CYS A N 1
ATOM 925 C CA . CYS A 1 116 ? 3.466 -0.153 0.731 1.00 88.25 116 CYS A CA 1
ATOM 926 C C . CYS A 1 116 ? 4.808 0.590 0.707 1.00 88.25 116 CYS A C 1
ATOM 928 O O . CYS A 1 116 ? 5.738 0.212 -0.019 1.00 88.25 116 CYS A O 1
ATOM 930 N N . LYS A 1 117 ? 4.893 1.684 1.466 1.00 81.62 117 LYS A N 1
ATOM 931 C CA . LYS A 1 117 ? 6.034 2.605 1.468 1.00 81.62 117 LYS A CA 1
ATOM 932 C C . LYS A 1 117 ? 7.119 2.155 2.442 1.00 81.62 117 LYS A C 1
ATOM 934 O O . LYS A 1 117 ? 6.859 1.466 3.419 1.00 81.62 117 LYS A O 1
ATOM 939 N N . MET A 1 118 ? 8.353 2.605 2.218 1.00 81.50 118 MET A N 1
ATOM 940 C CA . MET A 1 118 ? 9.536 2.200 3.000 1.00 81.50 118 MET A CA 1
ATOM 941 C C . MET A 1 118 ? 9.428 2.445 4.514 1.00 81.50 118 MET A C 1
ATOM 943 O O . MET A 1 118 ? 10.159 1.832 5.282 1.00 81.50 118 MET A O 1
ATOM 947 N N . GLN A 1 119 ? 8.551 3.355 4.945 1.00 77.50 119 GLN A N 1
ATOM 948 C CA . GLN A 1 119 ? 8.322 3.670 6.355 1.00 77.50 119 GLN A CA 1
ATOM 949 C C . GLN A 1 119 ? 7.432 2.637 7.063 1.00 77.50 119 GLN A C 1
ATOM 951 O O . GLN A 1 119 ? 7.351 2.650 8.291 1.00 77.50 119 GLN A O 1
ATOM 956 N N . ASN A 1 120 ? 6.745 1.770 6.315 1.00 81.12 120 ASN A N 1
ATOM 957 C CA . ASN A 1 120 ? 5.920 0.715 6.880 1.00 81.12 120 ASN A CA 1
ATOM 958 C C . ASN A 1 120 ? 6.785 -0.464 7.343 1.00 81.12 120 ASN A C 1
ATOM 960 O O . ASN A 1 120 ? 7.714 -0.881 6.654 1.00 81.12 120 ASN A O 1
ATOM 964 N N . ASP A 1 121 ? 6.422 -1.048 8.484 1.00 86.81 121 ASP A N 1
ATOM 965 C CA . ASP A 1 121 ? 6.977 -2.323 8.937 1.00 86.81 121 ASP A CA 1
ATOM 966 C C . ASP A 1 121 ? 6.163 -3.467 8.305 1.00 86.81 121 ASP A C 1
ATOM 968 O O . ASP A 1 121 ? 5.009 -3.673 8.698 1.00 86.81 121 ASP A O 1
ATOM 972 N N . PRO A 1 122 ? 6.700 -4.210 7.317 1.00 89.81 122 PRO A N 1
ATOM 973 C CA . PRO A 1 122 ? 5.938 -5.239 6.609 1.00 89.81 122 PRO A CA 1
ATOM 974 C C . PRO A 1 122 ? 5.529 -6.415 7.501 1.00 89.81 122 PRO A C 1
ATOM 976 O O . PRO A 1 122 ? 4.528 -7.073 7.219 1.00 89.81 122 PRO A O 1
ATOM 979 N N . GLU A 1 123 ? 6.281 -6.679 8.573 1.00 90.12 123 GLU A N 1
ATOM 980 C CA . GLU A 1 123 ? 6.004 -7.758 9.526 1.00 90.12 123 GLU A CA 1
ATOM 981 C C . GLU A 1 123 ? 4.891 -7.378 10.510 1.00 90.12 123 GLU A C 1
ATOM 983 O O . GLU A 1 123 ? 4.421 -8.230 11.257 1.00 90.12 123 GLU A O 1
ATOM 988 N N . LYS A 1 124 ? 4.430 -6.122 10.494 1.00 87.12 124 LYS A N 1
ATOM 989 C CA . LYS A 1 124 ? 3.230 -5.669 11.216 1.00 87.12 124 LYS A CA 1
ATOM 990 C C . LYS A 1 124 ? 2.085 -5.359 10.264 1.00 87.12 124 LYS A C 1
ATOM 992 O O . LYS A 1 124 ? 0.954 -5.760 10.509 1.00 87.12 124 LYS A O 1
ATOM 997 N N . LEU A 1 125 ? 2.387 -4.687 9.154 1.00 88.50 125 LEU A N 1
ATOM 998 C CA . LEU A 1 125 ? 1.393 -4.249 8.184 1.00 88.50 125 LEU A CA 1
ATOM 999 C C . LEU A 1 125 ? 0.660 -5.430 7.533 1.00 88.50 125 LEU A C 1
ATOM 1001 O O . LEU A 1 125 ? -0.568 -5.475 7.550 1.00 88.50 125 LEU A O 1
ATOM 1005 N N . PHE A 1 126 ? 1.387 -6.390 6.955 1.00 93.38 126 PHE A N 1
ATOM 1006 C CA . PHE A 1 126 ? 0.745 -7.453 6.182 1.00 93.38 126 PHE A CA 1
ATOM 1007 C C . PHE A 1 126 ? -0.029 -8.478 7.017 1.00 93.38 126 PHE A C 1
ATOM 1009 O O . PHE A 1 126 ? -1.086 -8.896 6.544 1.00 93.38 126 PHE A O 1
ATOM 1016 N N . PRO A 1 127 ? 0.401 -8.866 8.234 1.00 92.75 127 PRO A N 1
ATOM 1017 C CA . PRO A 1 127 ? -0.444 -9.660 9.122 1.00 92.75 127 PRO A CA 1
ATOM 1018 C C . PRO A 1 127 ? -1.775 -8.980 9.438 1.00 92.75 127 PRO A C 1
ATOM 1020 O O . PRO A 1 127 ? -2.813 -9.633 9.367 1.00 92.75 127 PRO A O 1
ATOM 1023 N N . GLU A 1 128 ? -1.773 -7.672 9.716 1.00 90.62 128 GLU A N 1
ATOM 1024 C CA . GLU A 1 128 ? -3.017 -6.957 10.017 1.00 90.62 128 GLU A CA 1
ATOM 1025 C C . GLU A 1 128 ? -3.917 -6.804 8.797 1.00 90.62 128 GLU A C 1
ATOM 1027 O O . GLU A 1 128 ? -5.127 -7.011 8.884 1.00 90.62 128 GLU A O 1
ATOM 1032 N N . MET A 1 129 ? -3.337 -6.536 7.627 1.00 93.25 129 MET A N 1
ATOM 1033 C CA . MET A 1 129 ? -4.096 -6.577 6.380 1.00 93.25 129 MET A CA 1
ATOM 1034 C C . MET A 1 129 ? -4.708 -7.963 6.149 1.00 93.25 129 MET A C 1
ATOM 1036 O O . MET A 1 129 ? -5.888 -8.060 5.827 1.00 93.25 129 MET A O 1
ATOM 1040 N N . SER A 1 130 ? -3.932 -9.032 6.348 1.00 95.75 130 SER A N 1
ATOM 1041 C CA . SER A 1 130 ? -4.388 -10.418 6.199 1.00 95.75 130 SER A CA 1
ATOM 1042 C C . SER A 1 130 ? -5.537 -10.732 7.158 1.00 95.75 130 SER A C 1
ATOM 1044 O O . SER A 1 130 ? -6.558 -11.280 6.739 1.00 95.75 130 SER A O 1
ATOM 1046 N N . ARG A 1 131 ? -5.440 -10.286 8.418 1.00 94.81 131 ARG A N 1
ATOM 1047 C CA . ARG A 1 131 ? -6.517 -10.397 9.410 1.00 94.81 131 ARG A CA 1
ATOM 1048 C C . ARG A 1 131 ? -7.799 -9.713 8.935 1.00 94.81 131 ARG A C 1
ATOM 1050 O O . ARG A 1 131 ? -8.857 -10.313 9.041 1.00 94.81 131 ARG A O 1
ATOM 1057 N N . VAL A 1 132 ? -7.723 -8.487 8.414 1.00 93.56 132 VAL A N 1
ATOM 1058 C CA . VAL A 1 132 ? -8.903 -7.741 7.930 1.00 93.56 132 VAL A CA 1
ATOM 1059 C C . VAL A 1 132 ? -9.505 -8.386 6.679 1.00 93.56 132 VAL A C 1
ATOM 1061 O O . VAL A 1 132 ? -10.717 -8.542 6.583 1.00 93.56 132 VAL A O 1
ATOM 1064 N N . ILE A 1 133 ? -8.671 -8.780 5.717 1.00 95.56 133 ILE A N 1
ATOM 1065 C CA . ILE A 1 133 ? -9.117 -9.364 4.444 1.00 95.56 133 ILE A CA 1
ATOM 1066 C C . ILE A 1 133 ? -9.807 -10.714 4.682 1.00 95.56 133 ILE A C 1
ATOM 1068 O O . ILE A 1 133 ? -10.889 -10.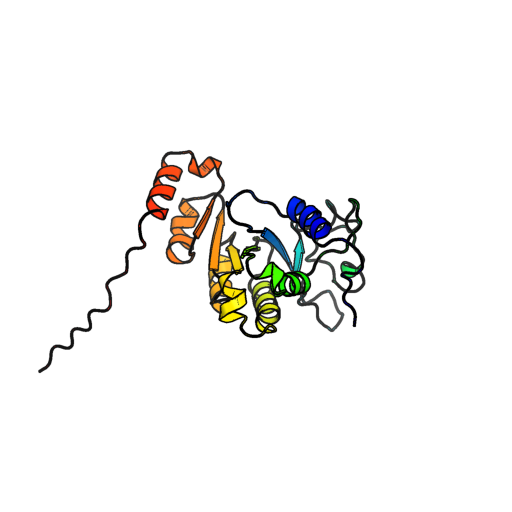952 4.149 1.00 95.56 133 ILE A O 1
ATOM 1072 N N . SER A 1 134 ? -9.211 -11.576 5.511 1.00 96.19 134 SER A N 1
ATOM 1073 C CA . SER A 1 134 ? -9.703 -12.939 5.763 1.00 96.19 134 SER A CA 1
ATOM 1074 C C . SER A 1 134 ? -10.996 -13.015 6.582 1.00 96.19 134 SER A C 1
ATOM 1076 O O . SER A 1 134 ? -11.585 -14.086 6.700 1.00 96.19 134 SER A O 1
ATOM 1078 N N . GLN A 1 135 ? -11.478 -11.888 7.119 1.00 95.19 135 GLN A N 1
ATOM 1079 C CA . GLN A 1 135 ? -12.779 -11.812 7.792 1.00 95.19 135 GLN A CA 1
ATOM 1080 C C . GLN A 1 135 ? -13.966 -11.918 6.829 1.00 95.19 135 GLN A C 1
ATOM 1082 O O . GLN A 1 135 ? -15.082 -12.201 7.269 1.00 95.19 135 GLN A O 1
ATOM 1087 N N . TYR A 1 136 ? -13.755 -11.686 5.532 1.00 95.62 136 TYR A N 1
ATOM 1088 C CA . TYR A 1 136 ? -14.827 -11.712 4.545 1.00 95.62 136 TYR A CA 1
ATOM 1089 C C . TYR A 1 136 ? -14.966 -13.103 3.916 1.00 95.62 136 TYR A C 1
ATOM 1091 O O . TYR A 1 136 ? -13.965 -13.728 3.569 1.00 95.62 136 TYR A O 1
ATOM 1099 N N . PRO A 1 137 ? -16.196 -13.608 3.715 1.00 94.00 137 PRO A N 1
ATOM 1100 C CA . PRO A 1 137 ? -16.397 -14.875 3.026 1.00 94.00 137 PRO A CA 1
ATOM 1101 C C . PRO A 1 137 ? -15.926 -14.774 1.572 1.00 94.00 137 PRO A C 1
ATOM 1103 O O . PRO A 1 137 ? -16.135 -13.749 0.920 1.00 94.00 137 PRO A O 1
ATOM 1106 N N . LEU A 1 138 ? -15.336 -15.859 1.061 1.00 95.25 138 LEU A N 1
ATOM 1107 C CA . LEU A 1 138 ? -14.815 -15.954 -0.309 1.00 95.25 138 LEU A CA 1
ATOM 1108 C C . LEU A 1 138 ? -13.754 -14.891 -0.638 1.00 95.25 138 LEU A C 1
ATOM 1110 O O . LEU A 1 138 ? -13.560 -14.558 -1.807 1.00 95.25 138 LEU A O 1
ATOM 1114 N N . TRP A 1 139 ? -13.071 -14.331 0.366 1.00 97.00 139 TRP A N 1
ATOM 1115 C CA . TRP A 1 139 ? -12.063 -13.295 0.147 1.00 97.00 139 TRP A CA 1
ATOM 1116 C C . TRP A 1 139 ? -10.962 -13.763 -0.814 1.00 97.00 139 TRP A C 1
ATOM 1118 O O . TRP A 1 139 ? -10.444 -12.953 -1.578 1.00 97.00 139 TRP A O 1
ATOM 1128 N N . GLU A 1 140 ? -10.636 -15.057 -0.838 1.00 97.62 140 GLU A N 1
ATOM 1129 C CA . GLU A 1 140 ? -9.619 -15.646 -1.709 1.00 97.62 140 GLU A CA 1
ATOM 1130 C C . GLU A 1 140 ? -9.936 -15.463 -3.197 1.00 97.62 140 GLU A C 1
ATOM 1132 O O . GLU A 1 140 ? -9.021 -15.298 -4.002 1.00 97.62 140 GLU A O 1
ATOM 1137 N N . THR A 1 141 ? -11.219 -15.495 -3.565 1.00 95.94 141 THR A N 1
ATOM 1138 C CA . THR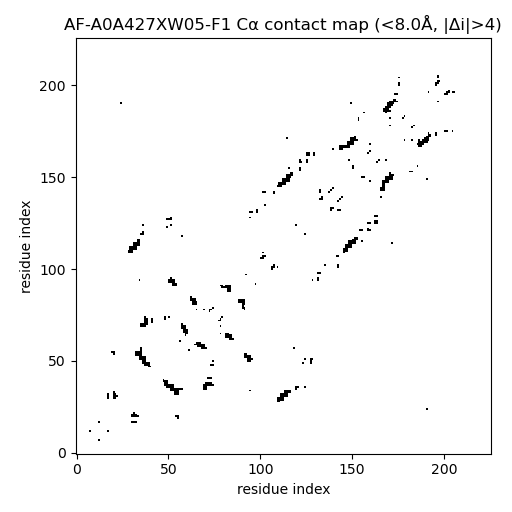 A 1 141 ? -11.680 -15.434 -4.960 1.00 95.94 141 THR A CA 1
ATOM 1139 C C . THR A 1 141 ? -12.326 -14.098 -5.308 1.00 95.94 141 THR A C 1
ATOM 1141 O O . THR A 1 141 ? -12.197 -13.632 -6.434 1.00 95.94 141 THR A O 1
ATOM 1144 N N . GLU A 1 142 ? -12.987 -13.455 -4.346 1.00 94.38 142 GLU A N 1
ATOM 1145 C CA . GLU A 1 142 ? -13.777 -12.238 -4.558 1.00 94.38 142 GLU A CA 1
ATOM 1146 C C . GLU A 1 142 ? -13.044 -10.958 -4.142 1.00 94.38 142 GLU A C 1
ATOM 1148 O O . GLU A 1 142 ? -13.446 -9.872 -4.554 1.00 94.38 142 GLU A O 1
ATOM 1153 N N . LEU A 1 143 ? -11.995 -11.036 -3.315 1.00 95.56 143 LEU A N 1
ATOM 1154 C CA . LEU A 1 143 ? -11.289 -9.857 -2.800 1.00 95.56 143 LEU A CA 1
ATOM 1155 C C . LEU A 1 143 ? -9.807 -9.858 -3.168 1.00 95.56 143 LEU A C 1
ATOM 1157 O O . LEU A 1 143 ? -9.365 -8.949 -3.862 1.00 95.56 143 LEU A O 1
ATOM 1161 N N . ALA A 1 144 ? -9.044 -10.871 -2.755 1.00 96.69 144 ALA A N 1
ATOM 1162 C CA . ALA A 1 144 ? -7.598 -10.944 -2.954 1.00 96.69 144 ALA A CA 1
ATOM 1163 C C . ALA A 1 144 ? -7.147 -10.735 -4.412 1.00 96.69 144 ALA A C 1
ATOM 1165 O O . ALA A 1 144 ? -6.193 -9.980 -4.608 1.00 96.69 144 ALA A O 1
ATOM 1166 N N . PRO A 1 145 ? -7.830 -11.277 -5.446 1.00 94.56 145 PRO A N 1
ATOM 1167 C CA . PRO A 1 145 ? -7.446 -11.036 -6.839 1.00 94.56 145 PRO A CA 1
ATOM 1168 C C . PRO A 1 145 ? -7.570 -9.567 -7.267 1.00 94.56 145 PRO A C 1
ATOM 1170 O O . PRO A 1 145 ? -6.939 -9.150 -8.236 1.00 94.56 145 PRO A O 1
ATOM 1173 N N . ARG A 1 146 ? -8.365 -8.774 -6.539 1.00 93.69 146 ARG A N 1
ATOM 1174 C CA . ARG A 1 146 ? -8.562 -7.337 -6.764 1.00 93.69 146 ARG A CA 1
ATOM 1175 C C . ARG A 1 146 ? -7.607 -6.469 -5.950 1.00 93.69 146 ARG A C 1
ATOM 1177 O O . ARG A 1 146 ? -7.615 -5.256 -6.133 1.00 93.69 146 ARG A O 1
ATOM 1184 N N . LEU A 1 147 ? -6.808 -7.052 -5.056 1.00 94.31 147 LEU A N 1
ATOM 1185 C CA . LEU A 1 147 ? -5.828 -6.329 -4.253 1.00 94.31 147 LEU A CA 1
ATOM 1186 C C . LEU A 1 147 ? -4.440 -6.450 -4.889 1.00 94.31 147 LEU A C 1
ATOM 1188 O O . LEU A 1 147 ? -3.883 -7.543 -5.028 1.00 94.31 147 LEU A O 1
ATOM 1192 N N . ILE A 1 148 ? -3.871 -5.306 -5.252 1.00 92.50 148 ILE A N 1
ATOM 1193 C CA . ILE A 1 148 ? -2.508 -5.170 -5.760 1.00 92.50 148 ILE A CA 1
ATOM 1194 C C . ILE A 1 148 ? -1.666 -4.519 -4.663 1.00 92.50 148 ILE A C 1
ATOM 1196 O O . ILE A 1 148 ? -1.968 -3.422 -4.213 1.00 92.50 148 ILE A O 1
ATOM 1200 N N . LEU A 1 149 ? -0.601 -5.185 -4.231 1.00 94.69 149 LEU A N 1
ATOM 1201 C CA . LEU A 1 149 ? 0.390 -4.650 -3.303 1.00 94.69 149 LEU A CA 1
ATOM 1202 C C . LEU A 1 149 ? 1.482 -3.940 -4.106 1.00 94.69 149 LEU A C 1
ATOM 1204 O O . LEU A 1 149 ? 2.288 -4.593 -4.767 1.00 94.69 149 LEU A O 1
ATOM 1208 N N . GLY A 1 150 ? 1.508 -2.614 -4.048 1.00 91.69 150 GLY A N 1
ATOM 1209 C CA . GLY A 1 150 ? 2.540 -1.758 -4.617 1.00 91.69 150 GLY A CA 1
ATOM 1210 C C . GLY A 1 150 ? 3.747 -1.644 -3.688 1.00 91.69 150 GLY A C 1
ATOM 1211 O O . GLY A 1 150 ? 3.718 -0.931 -2.689 1.00 91.69 150 GLY A O 1
ATOM 1212 N N . LEU A 1 151 ? 4.825 -2.356 -4.002 1.00 93.62 151 LEU A N 1
ATOM 1213 C CA . LEU A 1 151 ? 5.994 -2.512 -3.141 1.00 93.62 151 LEU A CA 1
ATOM 1214 C C . LEU A 1 151 ? 7.106 -1.537 -3.532 1.00 93.62 151 LEU A C 1
ATOM 1216 O O . LEU A 1 151 ? 7.685 -1.658 -4.613 1.00 93.62 151 LEU A O 1
ATOM 1220 N N . TRP A 1 152 ? 7.463 -0.625 -2.629 1.00 89.75 152 TRP A N 1
ATOM 1221 C CA . TRP A 1 152 ? 8.537 0.350 -2.861 1.00 89.75 152 TRP A CA 1
ATOM 1222 C C . TRP A 1 152 ? 9.947 -0.198 -2.581 1.00 89.75 152 TRP A C 1
ATOM 1224 O O . TRP A 1 152 ? 10.931 0.362 -3.057 1.00 89.75 152 TRP A O 1
ATOM 1234 N N . HIS A 1 153 ? 10.076 -1.286 -1.810 1.00 93.88 153 HIS A N 1
ATOM 1235 C CA . HIS A 1 153 ? 11.380 -1.795 -1.364 1.00 93.88 153 HIS A CA 1
ATOM 1236 C C . HIS A 1 153 ? 11.445 -3.338 -1.317 1.00 93.88 153 HIS A C 1
ATOM 1238 O O . HIS A 1 153 ? 10.454 -3.976 -0.953 1.00 93.88 153 HIS A O 1
ATOM 1244 N N . PRO A 1 154 ? 12.598 -3.979 -1.619 1.00 95.81 154 PRO A N 1
ATOM 1245 C CA . PRO A 1 154 ? 12.716 -5.445 -1.616 1.00 95.81 154 PRO A CA 1
ATOM 1246 C C . PRO A 1 154 ? 12.386 -6.109 -0.273 1.00 95.81 154 PRO A C 1
ATOM 1248 O O . PRO A 1 154 ? 11.972 -7.265 -0.239 1.00 95.81 154 PRO A O 1
ATOM 1251 N N . LEU A 1 155 ? 12.513 -5.367 0.834 1.00 95.25 155 LEU A N 1
ATOM 1252 C CA . LEU A 1 155 ? 12.155 -5.837 2.182 1.00 95.25 155 LEU A CA 1
ATOM 1253 C C . LEU A 1 155 ? 10.694 -6.304 2.288 1.00 95.25 155 LEU A C 1
ATOM 1255 O O . LEU A 1 155 ? 10.390 -7.148 3.124 1.00 95.25 155 LEU A O 1
ATOM 1259 N N . PHE A 1 156 ? 9.802 -5.797 1.429 1.00 95.62 156 PHE A N 1
ATOM 1260 C CA . PHE A 1 156 ? 8.390 -6.175 1.429 1.00 95.62 156 PHE A CA 1
ATOM 1261 C C . PHE A 1 156 ? 8.121 -7.512 0.736 1.00 95.62 156 PHE A C 1
ATOM 1263 O O . PHE A 1 156 ? 7.087 -8.118 0.998 1.00 95.62 156 PHE A O 1
ATOM 1270 N N . LEU A 1 157 ? 9.026 -7.999 -0.121 1.00 97.19 157 LEU A N 1
ATOM 1271 C CA . LEU A 1 157 ? 8.773 -9.182 -0.948 1.00 97.19 157 LEU A CA 1
ATOM 1272 C C . LEU A 1 157 ? 8.459 -10.411 -0.095 1.00 97.19 157 LEU A C 1
ATOM 1274 O O . LEU A 1 157 ? 7.389 -11.003 -0.222 1.00 97.19 157 LEU A O 1
ATOM 1278 N N . ARG A 1 158 ? 9.369 -10.778 0.813 1.00 97.69 158 ARG A N 1
ATOM 1279 C CA . ARG A 1 158 ? 9.209 -11.983 1.635 1.00 97.69 158 ARG A CA 1
ATOM 1280 C C . ARG A 1 158 ? 7.960 -11.914 2.531 1.00 97.69 158 ARG A C 1
ATOM 1282 O O . ARG A 1 158 ? 7.186 -12.871 2.497 1.00 97.69 158 ARG A O 1
ATOM 1289 N N . PRO A 1 159 ? 7.706 -10.827 3.283 1.00 97.00 159 PRO A N 1
ATOM 1290 C CA . PRO A 1 159 ? 6.475 -10.699 4.059 1.00 97.00 159 PRO A CA 1
ATOM 1291 C C . PRO A 1 159 ? 5.200 -10.710 3.203 1.00 97.00 159 PRO A C 1
ATOM 1293 O O . PRO A 1 159 ? 4.220 -11.339 3.597 1.00 97.00 159 PRO A O 1
ATOM 1296 N N . ALA A 1 160 ? 5.202 -10.086 2.018 1.00 97.25 160 ALA A N 1
ATOM 1297 C CA . ALA A 1 160 ? 4.039 -10.084 1.127 1.00 97.25 160 ALA A CA 1
ATOM 1298 C C . ALA A 1 160 ? 3.672 -11.509 0.689 1.00 97.25 160 ALA A C 1
ATOM 1300 O O . ALA A 1 160 ? 2.510 -11.899 0.767 1.00 97.25 160 ALA A O 1
ATOM 1301 N N . TYR A 1 161 ? 4.664 -12.316 0.300 1.00 97.75 161 TYR A N 1
ATOM 1302 C CA . TYR A 1 161 ? 4.450 -13.731 -0.017 1.00 97.75 161 TYR A CA 1
ATOM 1303 C C . TYR A 1 161 ? 3.995 -14.555 1.189 1.00 97.75 161 TYR A C 1
ATOM 1305 O O . TYR A 1 161 ? 3.200 -15.476 1.031 1.00 97.75 161 TYR A O 1
ATOM 1313 N N . LYS A 1 162 ? 4.496 -14.239 2.387 1.00 98.19 162 LYS A N 1
ATOM 1314 C CA . LYS A 1 162 ? 4.172 -14.970 3.615 1.00 98.19 162 LYS A CA 1
ATOM 1315 C C . LYS A 1 162 ? 2.728 -14.740 4.069 1.00 98.19 162 LYS A C 1
ATOM 1317 O O . LYS A 1 162 ? 2.046 -15.705 4.392 1.00 98.19 162 LYS A O 1
ATOM 1322 N N . TYR A 1 163 ? 2.281 -13.486 4.132 1.00 97.69 163 TYR A N 1
ATOM 1323 C CA . TYR A 1 163 ? 1.008 -13.125 4.775 1.00 97.69 163 TYR A CA 1
ATOM 1324 C C . TYR A 1 163 ? -0.136 -12.855 3.795 1.00 97.69 163 TYR A C 1
ATOM 1326 O O . TYR A 1 163 ? -1.300 -13.010 4.162 1.00 97.69 163 TYR A O 1
ATOM 1334 N N . LEU A 1 164 ? 0.181 -12.455 2.560 1.00 97.38 164 LEU A N 1
ATOM 1335 C CA . LEU A 1 164 ? -0.786 -12.107 1.516 1.00 97.38 164 LEU A CA 1
ATOM 1336 C C . LEU A 1 164 ? -0.451 -12.829 0.192 1.00 97.38 164 LEU A C 1
ATOM 1338 O O . LEU A 1 164 ? -0.327 -12.183 -0.854 1.00 97.38 164 LEU A O 1
ATOM 1342 N N . PRO A 1 165 ? -0.299 -14.172 0.196 1.00 97.19 165 PRO A N 1
ATOM 1343 C CA . PRO A 1 165 ? 0.187 -14.920 -0.968 1.00 97.19 165 PRO A CA 1
ATOM 1344 C C . PRO A 1 165 ? -0.704 -14.752 -2.206 1.00 97.19 165 PRO A C 1
ATOM 1346 O O . PRO A 1 165 ? -0.193 -14.703 -3.327 1.00 97.19 165 PRO A O 1
ATOM 1349 N N . LEU A 1 166 ? -2.017 -14.613 -1.998 1.00 97.38 166 LEU A N 1
ATOM 1350 C CA . LEU A 1 166 ? -3.021 -14.503 -3.060 1.00 97.38 166 LEU A CA 1
ATOM 1351 C C . LEU A 1 166 ? -3.140 -13.098 -3.664 1.00 97.38 166 LEU A C 1
ATOM 1353 O O . LEU A 1 166 ? -3.716 -12.953 -4.738 1.00 97.38 166 LEU A O 1
ATOM 1357 N N . CYS A 1 167 ? -2.613 -12.068 -2.997 1.00 96.69 167 CYS A N 1
ATOM 1358 C CA . CYS A 1 167 ? -2.641 -10.712 -3.540 1.00 96.69 167 CYS A CA 1
ATOM 1359 C C . CYS A 1 167 ? -1.628 -10.578 -4.680 1.00 96.69 167 CYS A C 1
ATOM 1361 O O . CYS A 1 167 ? -0.540 -11.161 -4.648 1.00 96.69 167 CYS A O 1
ATOM 1363 N N . THR A 1 168 ? -1.963 -9.770 -5.679 1.00 95.12 168 THR A N 1
ATOM 1364 C CA . THR A 1 168 ? -1.031 -9.429 -6.759 1.00 95.12 168 THR A CA 1
ATOM 1365 C C . THR A 1 168 ? 0.055 -8.508 -6.205 1.00 95.12 168 THR A C 1
ATOM 1367 O O . THR A 1 168 ? -0.233 -7.663 -5.366 1.00 95.12 168 THR A O 1
ATOM 1370 N N . ARG A 1 169 ? 1.311 -8.639 -6.644 1.00 95.31 169 ARG A N 1
ATOM 1371 C CA . ARG A 1 169 ? 2.415 -7.762 -6.210 1.00 95.31 169 ARG A CA 1
ATOM 1372 C C . ARG A 1 169 ? 2.972 -6.999 -7.391 1.00 95.31 169 ARG A C 1
ATOM 1374 O O . ARG A 1 169 ? 3.400 -7.609 -8.372 1.00 95.31 169 ARG A O 1
ATOM 1381 N N . TYR A 1 170 ? 2.978 -5.679 -7.287 1.00 94.12 170 TYR A N 1
ATOM 1382 C CA . TYR A 1 170 ? 3.626 -4.783 -8.234 1.00 94.12 170 TYR A CA 1
ATOM 1383 C C . TYR A 1 170 ? 4.804 -4.109 -7.542 1.00 94.12 170 TYR A C 1
ATOM 1385 O O . TYR A 1 170 ? 4.740 -3.811 -6.355 1.00 94.12 170 TYR A O 1
ATOM 1393 N N . HIS A 1 171 ? 5.883 -3.835 -8.268 1.00 93.50 171 HIS A N 1
ATOM 1394 C CA . HIS A 1 171 ? 6.889 -2.899 -7.765 1.00 93.50 171 HIS A CA 1
ATOM 1395 C C . HIS A 1 171 ? 6.534 -1.477 -8.194 1.00 93.50 171 HIS A C 1
ATOM 1397 O O . HIS A 1 171 ? 6.209 -1.254 -9.361 1.00 93.50 171 HIS A O 1
ATOM 1403 N N . ILE A 1 172 ? 6.618 -0.532 -7.259 1.00 87.94 172 ILE A N 1
ATOM 1404 C CA . ILE A 1 172 ? 6.544 0.903 -7.536 1.00 87.94 172 ILE A CA 1
ATOM 1405 C C . ILE A 1 172 ? 7.943 1.473 -7.354 1.00 87.94 172 ILE A C 1
ATOM 1407 O O . ILE A 1 172 ? 8.539 1.292 -6.290 1.00 87.94 172 ILE A O 1
ATOM 1411 N N . GLY A 1 173 ? 8.478 2.157 -8.363 1.00 88.19 173 GLY A N 1
ATOM 1412 C CA . GLY A 1 173 ? 9.816 2.707 -8.213 1.00 88.19 173 GLY A CA 1
ATOM 1413 C C . GLY A 1 173 ? 10.376 3.478 -9.392 1.00 88.19 173 GLY A C 1
ATOM 1414 O O . GLY A 1 173 ? 9.742 3.703 -10.425 1.00 88.19 173 GLY A O 1
ATOM 1415 N N . GLU A 1 174 ? 11.624 3.885 -9.189 1.00 89.38 174 GLU A N 1
ATOM 1416 C CA . GLU A 1 174 ? 12.334 4.839 -10.038 1.00 89.38 174 GLU A CA 1
ATOM 1417 C C . GLU A 1 174 ? 13.681 4.280 -10.533 1.00 89.38 174 GLU A C 1
ATOM 1419 O O . GLU A 1 174 ? 14.633 5.016 -10.770 1.00 89.38 174 GLU A O 1
ATOM 1424 N N . SER A 1 175 ? 13.806 2.955 -10.670 1.00 92.38 175 SER A N 1
ATOM 1425 C CA . SER A 1 175 ? 15.041 2.337 -11.166 1.00 92.38 175 SER A CA 1
ATOM 1426 C C . SER A 1 175 ? 14.787 0.998 -11.853 1.00 92.38 175 SER A C 1
ATOM 1428 O O . SER A 1 175 ? 14.428 0.014 -11.205 1.00 92.38 175 SER A O 1
ATOM 1430 N N . VAL A 1 176 ? 15.046 0.935 -13.164 1.00 92.31 176 VAL A N 1
ATOM 1431 C CA . VAL A 1 176 ? 14.990 -0.314 -13.946 1.00 92.31 176 VAL A CA 1
ATOM 1432 C C . VAL A 1 176 ? 15.997 -1.337 -13.415 1.00 92.31 176 VAL A C 1
ATOM 1434 O O . VAL A 1 176 ? 15.665 -2.513 -13.277 1.00 92.31 176 VAL A O 1
ATOM 1437 N N . ALA A 1 177 ? 17.200 -0.900 -13.035 1.00 94.06 177 ALA A N 1
ATOM 1438 C CA . ALA A 1 177 ? 18.220 -1.775 -12.463 1.00 94.06 177 ALA A CA 1
ATOM 1439 C C . ALA A 1 177 ? 17.749 -2.468 -11.170 1.00 94.06 177 ALA A C 1
ATOM 1441 O O . ALA A 1 177 ? 17.960 -3.672 -11.004 1.00 94.06 177 ALA A O 1
ATOM 1442 N N . LEU A 1 178 ? 17.066 -1.747 -10.271 1.00 94.69 178 LEU A N 1
ATOM 1443 C CA . LEU A 1 178 ? 16.484 -2.355 -9.068 1.00 94.69 178 LEU A CA 1
ATOM 1444 C C . LEU A 1 178 ? 15.367 -3.341 -9.413 1.00 94.69 178 LEU A C 1
ATOM 1446 O O . LEU A 1 178 ? 15.314 -4.415 -8.810 1.00 94.69 178 LEU A O 1
ATOM 1450 N N . VAL A 1 179 ? 14.529 -3.024 -10.409 1.00 94.56 179 VAL A N 1
ATOM 1451 C CA . VAL A 1 179 ? 13.497 -3.953 -10.894 1.00 94.56 179 VAL A CA 1
ATOM 1452 C C . VAL A 1 179 ? 14.137 -5.257 -11.343 1.00 94.56 179 VAL A C 1
ATOM 1454 O O . VAL A 1 179 ? 13.791 -6.320 -10.834 1.00 94.56 179 VAL A O 1
ATOM 1457 N N . ARG A 1 180 ? 15.120 -5.170 -12.244 1.00 95.25 180 ARG A N 1
ATOM 1458 C CA . ARG A 1 180 ? 15.843 -6.323 -12.795 1.00 95.25 180 ARG A CA 1
ATOM 1459 C C . ARG A 1 180 ? 16.497 -7.169 -11.710 1.00 95.25 180 ARG A C 1
ATOM 1461 O O . ARG A 1 180 ? 16.492 -8.388 -11.814 1.00 95.25 180 ARG A O 1
ATOM 1468 N N . LYS A 1 181 ? 17.046 -6.530 -10.676 1.00 96.88 181 LYS A N 1
ATOM 1469 C CA . LYS A 1 181 ? 17.785 -7.211 -9.611 1.00 96.88 181 LYS A CA 1
ATOM 1470 C C . LYS A 1 181 ? 16.889 -7.907 -8.586 1.00 96.88 181 LYS A C 1
ATOM 1472 O O . LYS A 1 181 ? 17.267 -8.964 -8.093 1.00 96.88 181 LYS A O 1
ATOM 1477 N N . PHE A 1 182 ? 15.758 -7.305 -8.221 1.00 97.06 182 PHE A N 1
ATOM 1478 C CA . PHE A 1 182 ? 14.988 -7.747 -7.051 1.00 97.06 182 PHE A CA 1
ATOM 1479 C C . PHE A 1 182 ? 13.530 -8.094 -7.338 1.00 97.06 182 PHE A C 1
ATOM 1481 O O . PHE A 1 182 ? 12.966 -8.927 -6.636 1.00 97.06 182 PHE A O 1
ATOM 1488 N N . PHE A 1 183 ? 12.907 -7.457 -8.327 1.00 95.94 183 PHE A N 1
ATOM 1489 C CA . PHE A 1 183 ? 11.456 -7.514 -8.511 1.00 95.94 183 PHE A CA 1
ATOM 1490 C C . PHE A 1 183 ? 11.024 -8.248 -9.777 1.00 95.94 183 PHE A C 1
ATOM 1492 O O . PHE A 1 183 ? 9.866 -8.640 -9.863 1.00 95.94 183 PHE A O 1
ATOM 1499 N N . TRP A 1 184 ? 11.927 -8.448 -10.740 1.00 95.25 184 TRP A N 1
ATOM 1500 C CA . TRP A 1 184 ? 11.592 -8.974 -12.063 1.00 95.25 184 TRP A CA 1
ATOM 1501 C C . TRP A 1 184 ? 10.857 -10.316 -12.008 1.00 95.25 184 TRP A C 1
ATOM 1503 O O . TRP A 1 184 ? 9.810 -10.462 -12.626 1.00 95.25 184 TRP A O 1
ATOM 1513 N N . ASP A 1 185 ? 11.363 -11.254 -11.206 1.00 94.56 185 ASP A N 1
ATOM 1514 C CA . ASP A 1 185 ? 10.763 -12.585 -11.046 1.00 94.56 185 ASP A CA 1
ATOM 1515 C C . ASP A 1 185 ? 9.811 -12.682 -9.838 1.00 94.56 185 ASP A C 1
ATOM 1517 O O . ASP A 1 185 ? 9.164 -13.708 -9.628 1.00 94.56 185 ASP A O 1
ATOM 1521 N N . ALA A 1 186 ? 9.728 -11.625 -9.023 1.00 95.19 186 ALA A N 1
ATOM 1522 C CA . ALA A 1 186 ? 8.980 -11.613 -7.762 1.00 95.19 186 ALA A CA 1
ATOM 1523 C C . ALA A 1 186 ? 7.668 -10.805 -7.827 1.00 95.19 186 ALA A C 1
ATOM 1525 O O . ALA A 1 186 ? 6.795 -10.943 -6.968 1.00 95.19 186 ALA A O 1
ATOM 1526 N N . CYS A 1 187 ? 7.499 -9.961 -8.842 1.00 94.56 187 CYS A N 1
ATOM 1527 C CA . CYS A 1 187 ? 6.298 -9.161 -9.053 1.00 94.56 187 CYS A CA 1
ATOM 1528 C C . CYS A 1 187 ? 5.602 -9.558 -10.357 1.00 94.56 187 CYS A C 1
ATOM 1530 O O . CYS A 1 187 ? 6.229 -9.982 -11.322 1.00 94.56 187 CYS A O 1
ATOM 1532 N N . GLN A 1 188 ? 4.280 -9.406 -10.385 1.00 93.12 188 GLN A N 1
ATOM 1533 C CA . GLN A 1 188 ? 3.454 -9.647 -11.571 1.00 93.12 188 GLN A CA 1
ATOM 1534 C C . GLN A 1 188 ? 3.370 -8.411 -12.480 1.00 93.12 188 GLN A C 1
ATOM 1536 O O . GLN A 1 188 ? 2.906 -8.513 -13.612 1.00 93.12 188 GLN A O 1
ATOM 1541 N N . GLY A 1 189 ? 3.807 -7.248 -11.995 1.00 90.44 189 GLY A N 1
ATOM 1542 C CA . GLY A 1 189 ? 3.802 -6.007 -12.755 1.00 90.44 189 GLY A CA 1
ATOM 1543 C C . GLY A 1 189 ? 4.653 -4.916 -12.118 1.00 90.44 189 GLY A C 1
ATOM 1544 O O . GLY A 1 189 ? 5.213 -5.075 -11.028 1.00 90.44 189 GLY A O 1
ATOM 1545 N N . PHE A 1 190 ? 4.758 -3.796 -12.827 1.00 90.44 190 PHE A N 1
ATOM 1546 C CA . PHE A 1 190 ? 5.627 -2.681 -12.467 1.00 90.44 190 PHE A CA 1
ATOM 1547 C C . PHE A 1 190 ? 4.900 -1.356 -12.711 1.00 90.44 190 PHE A C 1
ATOM 1549 O O . PHE A 1 190 ? 4.310 -1.154 -13.770 1.00 90.44 190 PHE A O 1
ATOM 1556 N N . SER A 1 191 ? 4.967 -0.449 -11.740 1.00 86.81 191 SER A N 1
ATOM 1557 C CA . SER A 1 191 ? 4.499 0.932 -11.830 1.00 86.81 191 SER A CA 1
ATOM 1558 C C . SER A 1 191 ? 5.711 1.849 -11.712 1.00 86.81 191 SER A C 1
ATOM 1560 O O . SER A 1 191 ? 6.184 2.151 -10.617 1.00 86.81 191 SER A O 1
ATOM 1562 N N . MET A 1 192 ? 6.253 2.240 -12.860 1.00 85.44 192 MET A N 1
ATOM 1563 C CA . MET A 1 192 ? 7.515 2.972 -12.941 1.00 85.44 192 MET A CA 1
ATOM 1564 C C . MET A 1 192 ? 7.282 4.469 -13.133 1.00 85.44 192 MET A C 1
ATOM 1566 O O . MET A 1 192 ? 6.349 4.875 -13.828 1.00 85.44 192 MET A O 1
ATOM 1570 N N . CYS A 1 193 ? 8.167 5.287 -12.564 1.00 84.25 193 CYS A N 1
ATOM 1571 C CA . CYS A 1 193 ? 8.178 6.729 -12.798 1.00 84.25 193 CYS A CA 1
ATOM 1572 C C . CYS A 1 193 ? 8.314 7.034 -14.302 1.00 84.25 193 CYS A C 1
ATOM 1574 O O . CYS A 1 193 ? 9.263 6.601 -14.958 1.00 84.25 193 CYS A O 1
ATOM 1576 N N . PHE A 1 194 ? 7.337 7.763 -14.852 1.00 83.00 194 PHE A N 1
ATOM 1577 C CA . PHE A 1 194 ? 7.156 7.933 -16.297 1.00 83.00 194 PHE A CA 1
ATOM 1578 C C . PHE A 1 194 ? 8.392 8.479 -17.041 1.00 83.00 194 PHE A C 1
ATOM 1580 O O . PHE A 1 194 ? 8.744 7.898 -18.067 1.00 83.00 194 PHE A O 1
ATOM 1587 N N . PRO A 1 195 ? 9.110 9.513 -16.553 1.00 85.56 195 PRO A N 1
ATOM 1588 C CA . PRO A 1 195 ? 10.315 10.011 -17.219 1.00 85.56 195 PRO A CA 1
ATOM 1589 C C . PRO A 1 195 ? 11.386 8.943 -17.488 1.00 85.56 195 PRO A C 1
ATOM 1591 O O . PRO A 1 195 ? 12.051 8.999 -18.519 1.00 85.56 195 PRO A O 1
ATOM 1594 N N . LEU A 1 196 ? 11.522 7.934 -16.620 1.00 82.81 196 LEU A N 1
ATOM 1595 C CA . LEU A 1 196 ? 12.488 6.842 -16.813 1.00 82.81 196 LEU A CA 1
ATOM 1596 C C . LEU A 1 196 ? 12.124 5.934 -17.983 1.00 82.81 196 LEU A C 1
ATOM 1598 O O . LEU A 1 196 ? 12.996 5.292 -18.565 1.00 82.81 196 LEU A O 1
ATOM 1602 N N . LEU A 1 197 ? 10.841 5.881 -18.335 1.00 82.94 197 LEU A N 1
ATOM 1603 C CA . LEU A 1 197 ? 10.345 5.072 -19.439 1.00 82.94 197 LEU A CA 1
ATOM 1604 C C . LEU A 1 197 ? 10.606 5.727 -20.800 1.00 82.94 197 LEU A C 1
ATOM 1606 O O . LEU A 1 197 ? 10.552 5.042 -21.814 1.00 82.94 197 LEU A O 1
ATOM 1610 N N . MET A 1 198 ? 10.915 7.026 -20.844 1.00 88.19 198 MET A N 1
ATOM 1611 C CA . MET A 1 198 ? 11.075 7.775 -22.096 1.00 88.19 198 MET A CA 1
ATOM 1612 C C . MET A 1 198 ? 12.430 7.551 -22.781 1.00 88.19 198 MET A C 1
ATOM 1614 O O . MET A 1 198 ? 12.544 7.743 -23.989 1.00 88.19 198 MET A O 1
ATOM 1618 N N . GLY A 1 199 ? 13.459 7.152 -22.026 1.00 89.44 199 GLY A N 1
ATOM 1619 C CA . GLY A 1 199 ? 14.790 6.858 -22.561 1.00 89.44 199 GLY A CA 1
ATOM 1620 C C . GLY A 1 199 ? 14.897 5.469 -23.198 1.00 89.44 199 GLY A C 1
ATOM 1621 O O . GLY A 1 199 ? 14.019 4.624 -23.036 1.00 89.44 199 GLY A O 1
ATOM 1622 N N . ALA A 1 200 ? 16.016 5.199 -23.878 1.00 94.50 200 ALA A N 1
ATOM 1623 C CA . ALA A 1 200 ? 16.258 3.915 -24.546 1.00 94.50 200 ALA A CA 1
ATOM 1624 C C . ALA A 1 200 ? 16.165 2.706 -23.591 1.00 94.50 200 ALA A C 1
ATOM 1626 O O . ALA A 1 200 ? 15.542 1.702 -23.930 1.00 94.50 200 ALA A O 1
ATOM 1627 N N . GLU A 1 201 ? 16.723 2.819 -22.379 1.00 93.00 201 GLU A N 1
ATOM 1628 C CA . GLU A 1 201 ? 16.613 1.784 -21.338 1.00 93.00 201 GLU A CA 1
ATOM 1629 C C . GLU A 1 201 ? 15.151 1.537 -20.933 1.00 93.00 201 GLU A C 1
ATOM 1631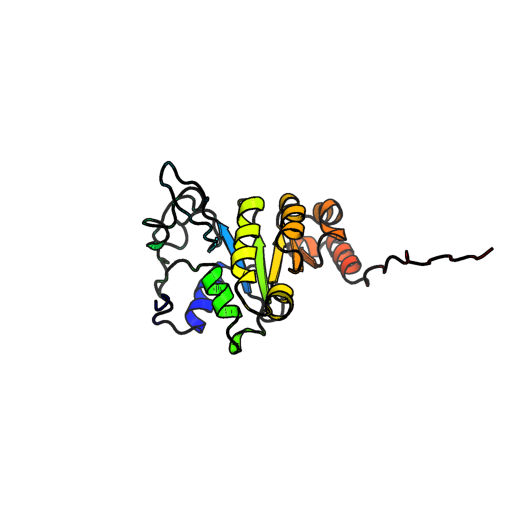 O O . GLU A 1 201 ? 14.713 0.391 -20.831 1.00 93.00 201 GLU A O 1
ATOM 1636 N N . GLY A 1 202 ? 14.376 2.608 -20.757 1.00 89.69 202 GLY A N 1
ATOM 1637 C CA . GLY A 1 202 ? 12.957 2.551 -20.420 1.00 89.69 202 GLY A CA 1
ATOM 1638 C C . GLY A 1 202 ? 12.099 1.907 -21.508 1.00 89.69 202 GLY A C 1
ATOM 1639 O O . GLY A 1 202 ? 11.263 1.053 -21.216 1.00 89.69 202 GLY A O 1
ATOM 1640 N N . GLN A 1 203 ? 12.343 2.251 -22.774 1.00 93.38 203 GLN A N 1
ATOM 1641 C CA . GLN A 1 203 ? 11.659 1.638 -23.915 1.00 93.38 203 GLN A CA 1
ATOM 1642 C C . GLN A 1 203 ? 12.009 0.153 -24.059 1.00 93.38 203 GLN A C 1
ATOM 1644 O O . GLN A 1 203 ? 11.122 -0.669 -24.293 1.00 93.38 203 GLN A O 1
ATOM 1649 N N . GLN A 1 204 ? 13.275 -0.220 -23.841 1.00 95.00 204 GLN A N 1
ATOM 1650 C CA . GLN A 1 204 ? 13.676 -1.626 -23.805 1.00 95.00 204 GLN A CA 1
ATOM 1651 C C . GLN A 1 204 ? 12.993 -2.373 -22.653 1.00 95.00 204 GLN A C 1
ATOM 1653 O O . G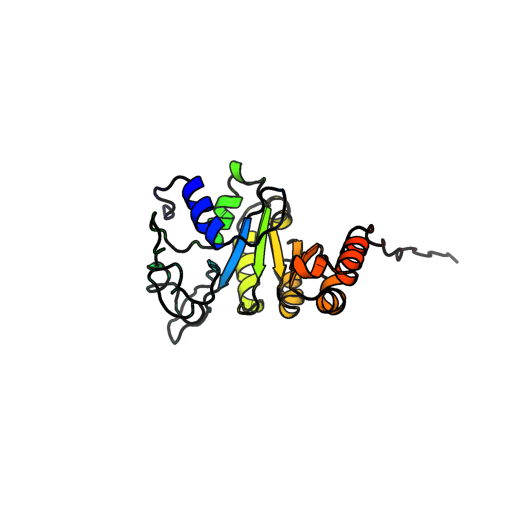LN A 1 204 ? 12.497 -3.482 -22.847 1.00 95.00 204 GLN A O 1
ATOM 1658 N N . PHE A 1 205 ? 12.906 -1.759 -21.471 1.00 92.69 205 PHE A N 1
ATOM 1659 C CA . PHE A 1 205 ? 12.184 -2.315 -20.330 1.00 92.69 205 PHE A CA 1
ATOM 1660 C C . PHE A 1 205 ? 10.704 -2.570 -20.652 1.00 92.69 205 PHE A C 1
ATOM 1662 O O . PHE A 1 205 ? 10.213 -3.668 -20.397 1.00 92.69 205 PHE A O 1
ATOM 1669 N N . LEU A 1 206 ? 10.008 -1.611 -21.273 1.00 88.62 206 LEU A N 1
ATOM 1670 C CA . LEU A 1 206 ? 8.621 -1.784 -21.723 1.00 88.62 206 LEU A CA 1
ATOM 1671 C C . LEU A 1 206 ? 8.483 -2.929 -22.733 1.00 88.62 206 LEU A C 1
ATOM 1673 O O . LEU A 1 206 ? 7.583 -3.761 -22.600 1.00 88.62 206 LEU A O 1
ATOM 1677 N N . ALA A 1 207 ? 9.394 -3.008 -23.706 1.00 93.06 207 ALA A N 1
ATOM 1678 C CA . ALA A 1 207 ? 9.414 -4.086 -24.688 1.00 93.06 207 ALA A CA 1
ATOM 1679 C C . ALA A 1 207 ? 9.618 -5.457 -24.028 1.00 93.06 207 ALA A C 1
ATOM 1681 O O . ALA A 1 207 ? 8.982 -6.432 -24.423 1.00 93.06 207 ALA A O 1
ATOM 1682 N N . ASP A 1 208 ? 10.470 -5.542 -23.007 1.00 92.56 208 ASP A N 1
ATOM 1683 C CA . ASP A 1 208 ? 10.691 -6.773 -22.254 1.00 92.56 208 ASP A CA 1
ATOM 1684 C C . ASP A 1 208 ? 9.464 -7.170 -21.419 1.00 92.56 208 ASP A C 1
ATOM 1686 O O . ASP A 1 208 ? 9.154 -8.356 -21.345 1.00 92.56 208 ASP A O 1
ATOM 1690 N N . CYS A 1 209 ? 8.746 -6.206 -20.832 1.00 87.56 209 CYS A N 1
ATOM 1691 C CA . CYS A 1 209 ? 7.498 -6.443 -20.095 1.00 87.56 209 CYS A CA 1
ATOM 1692 C C . CYS A 1 209 ? 6.349 -6.917 -20.999 1.00 87.56 209 CYS A C 1
ATOM 1694 O O . CYS A 1 209 ? 5.514 -7.705 -20.566 1.00 87.56 209 CYS A O 1
ATOM 1696 N N . ALA A 1 210 ? 6.302 -6.455 -22.252 1.00 86.44 210 ALA A N 1
ATOM 1697 C CA . ALA A 1 210 ? 5.279 -6.846 -23.224 1.00 86.44 210 ALA A CA 1
ATOM 1698 C C . ALA A 1 210 ? 5.487 -8.261 -23.793 1.00 86.44 210 ALA A C 1
ATOM 1700 O O . ALA A 1 210 ? 4.595 -8.812 -24.444 1.00 86.44 210 ALA A O 1
ATOM 1701 N N . ARG A 1 211 ? 6.663 -8.867 -23.578 1.00 87.69 211 ARG A N 1
ATOM 1702 C CA . ARG A 1 211 ? 6.918 -10.239 -24.020 1.00 87.69 211 ARG A CA 1
ATOM 1703 C C . A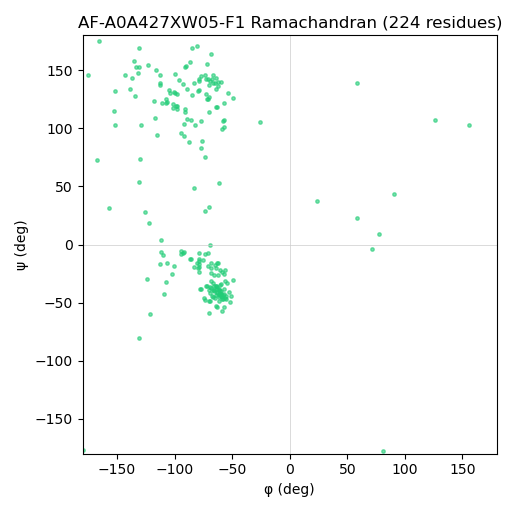RG A 1 211 ? 6.095 -11.210 -23.170 1.00 87.69 211 ARG A C 1
ATOM 1705 O O . ARG A 1 211 ? 6.078 -11.082 -21.947 1.00 87.69 211 ARG A O 1
ATOM 1712 N N . PRO A 1 212 ? 5.472 -12.234 -23.780 1.00 73.00 212 PRO A N 1
ATOM 1713 C CA . PRO A 1 212 ? 4.857 -13.312 -23.022 1.00 73.00 212 PRO A CA 1
ATOM 1714 C C . PRO A 1 212 ? 5.890 -13.905 -22.064 1.00 73.00 212 PRO A C 1
ATOM 1716 O O . PRO A 1 212 ? 7.008 -14.220 -22.487 1.00 73.00 212 PRO A O 1
ATOM 1719 N N . ALA A 1 213 ? 5.526 -14.059 -20.788 1.00 63.41 213 ALA A N 1
ATOM 1720 C CA . ALA A 1 213 ? 6.396 -14.701 -19.812 1.00 63.41 213 ALA A CA 1
ATOM 1721 C C . ALA A 1 213 ? 6.898 -16.031 -20.394 1.00 63.41 213 ALA A C 1
ATOM 1723 O O . ALA A 1 213 ? 6.098 -16.858 -20.850 1.00 63.41 213 ALA A O 1
ATOM 1724 N N . ARG A 1 214 ? 8.224 -16.239 -20.416 1.00 42.84 214 ARG A N 1
ATOM 1725 C CA . ARG A 1 214 ? 8.796 -17.535 -20.791 1.00 42.84 214 ARG A CA 1
ATOM 1726 C C . ARG A 1 214 ? 8.194 -18.565 -19.843 1.00 42.84 214 ARG A C 1
ATOM 1728 O O . ARG A 1 214 ? 8.547 -18.605 -18.670 1.00 42.84 214 ARG A O 1
ATOM 1735 N N . ARG A 1 215 ? 7.284 -19.403 -20.342 1.00 34.03 215 ARG A N 1
ATOM 1736 C CA . ARG A 1 215 ? 6.899 -20.628 -19.643 1.00 34.03 215 ARG A CA 1
ATOM 1737 C C . ARG A 1 215 ? 8.181 -21.432 -19.469 1.00 34.03 215 ARG A C 1
ATOM 1739 O O . ARG A 1 215 ? 8.703 -21.960 -20.450 1.00 34.03 215 ARG A O 1
ATOM 1746 N N . SER A 1 216 ? 8.711 -21.487 -18.252 1.00 33.00 216 SER A N 1
ATOM 1747 C CA . SER A 1 216 ? 9.784 -22.410 -17.902 1.00 33.00 216 SER A CA 1
ATOM 1748 C C . SER A 1 216 ? 9.289 -23.820 -18.197 1.00 33.00 216 SER A C 1
ATOM 1750 O O . SER A 1 216 ? 8.486 -24.391 -17.463 1.00 33.00 216 SER A O 1
ATOM 1752 N N . ALA A 1 217 ? 9.720 -24.369 -19.329 1.00 33.81 217 ALA A N 1
ATOM 1753 C CA . ALA A 1 217 ? 9.509 -25.757 -19.683 1.00 33.81 217 ALA A CA 1
ATOM 1754 C C . ALA A 1 217 ? 10.435 -26.623 -18.816 1.00 33.81 217 ALA A C 1
ATOM 1756 O O . ALA A 1 217 ? 11.461 -27.107 -19.278 1.00 33.81 217 ALA A O 1
ATOM 1757 N N . SER A 1 218 ? 10.095 -26.811 -17.544 1.00 38.94 218 SER A N 1
ATOM 1758 C CA . SER A 1 218 ? 10.754 -27.789 -16.675 1.00 38.94 218 SER A CA 1
ATOM 1759 C C . SER A 1 218 ? 9.696 -28.641 -15.986 1.00 38.94 218 SER A C 1
ATOM 1761 O O . SER A 1 218 ? 9.383 -28.484 -14.812 1.00 38.94 218 SER A O 1
ATOM 1763 N N . GLY A 1 219 ? 9.112 -29.533 -16.781 1.00 30.98 219 GLY A N 1
ATOM 1764 C CA . GLY A 1 219 ? 8.147 -30.538 -16.348 1.00 30.98 219 GLY A CA 1
ATOM 1765 C C . GLY A 1 219 ? 8.101 -31.720 -17.313 1.00 30.98 219 GLY A C 1
ATOM 1766 O O . GLY A 1 219 ? 7.046 -32.305 -17.523 1.00 30.98 219 GLY A O 1
ATOM 1767 N N . ARG A 1 220 ? 9.226 -32.060 -17.960 1.00 30.64 220 ARG A N 1
ATOM 1768 C CA . ARG A 1 220 ? 9.350 -33.329 -18.687 1.00 30.64 220 ARG A CA 1
ATOM 1769 C C . ARG A 1 220 ? 9.824 -34.381 -17.693 1.00 30.64 220 ARG A C 1
ATOM 1771 O O . ARG A 1 220 ? 11.017 -34.591 -17.514 1.00 30.64 220 ARG A O 1
ATOM 1778 N N . SER A 1 221 ? 8.864 -35.017 -17.028 1.00 35.53 221 SER A N 1
ATOM 1779 C CA . SER A 1 221 ? 9.076 -36.315 -16.393 1.00 35.53 221 SER A CA 1
ATOM 1780 C C . SER A 1 221 ? 9.509 -37.303 -17.476 1.00 35.53 221 SER A C 1
ATOM 1782 O O . SER A 1 221 ? 8.697 -37.801 -18.255 1.00 35.53 221 SER A O 1
ATOM 1784 N N . THR A 1 222 ? 10.811 -37.562 -17.577 1.00 35.28 222 THR A N 1
ATOM 1785 C CA . THR A 1 222 ? 11.316 -38.750 -18.260 1.00 35.28 222 THR A CA 1
ATOM 1786 C C . THR A 1 222 ? 11.132 -39.938 -17.327 1.00 35.28 222 THR A C 1
ATOM 1788 O O . THR A 1 222 ? 12.062 -40.363 -16.647 1.00 35.28 222 THR A O 1
ATOM 1791 N N . ARG A 1 223 ? 9.925 -40.507 -17.313 1.00 38.56 223 ARG A N 1
ATOM 1792 C CA . ARG A 1 223 ? 9.747 -41.909 -16.929 1.00 38.56 223 ARG A CA 1
ATOM 1793 C C . ARG A 1 223 ? 10.214 -42.748 -18.123 1.00 38.56 223 ARG A C 1
ATOM 1795 O O . ARG A 1 223 ? 9.442 -43.027 -19.033 1.00 38.56 223 ARG A O 1
ATOM 1802 N N . LYS A 1 224 ? 11.505 -43.088 -18.167 1.00 37.19 224 LYS A N 1
ATOM 1803 C CA . LYS A 1 224 ? 11.981 -44.217 -18.975 1.00 37.19 224 LYS A CA 1
ATOM 1804 C C . LYS A 1 224 ? 11.958 -45.438 -18.072 1.00 37.19 224 LYS A C 1
ATOM 1806 O O . LYS A 1 224 ? 12.676 -45.480 -17.081 1.00 37.19 224 LYS A O 1
ATOM 1811 N N . GLY A 1 225 ? 11.087 -46.384 -18.406 1.00 38.78 225 GLY A N 1
ATOM 1812 C CA . GLY A 1 225 ? 11.136 -47.715 -17.831 1.00 3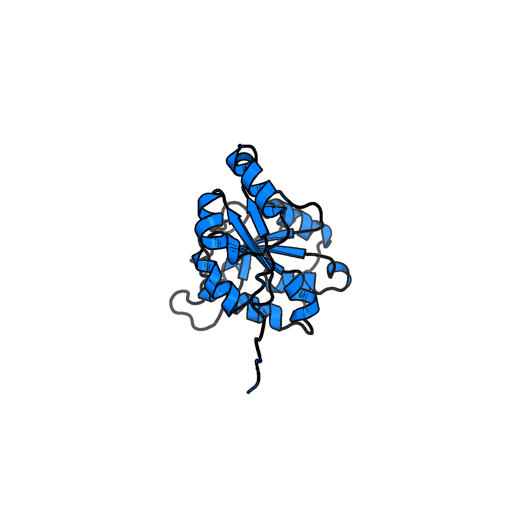8.78 225 GLY A CA 1
ATOM 1813 C C . GLY A 1 225 ? 12.392 -48.451 -18.285 1.00 38.78 225 GLY A C 1
ATOM 1814 O O . GLY A 1 225 ? 12.786 -48.361 -19.450 1.00 38.78 225 GLY A O 1
ATOM 1815 N N . ARG A 1 226 ? 12.996 -49.167 -17.348 1.00 37.31 226 ARG A N 1
ATOM 1816 C CA . ARG A 1 226 ? 13.317 -50.592 -17.414 1.00 37.31 226 ARG A CA 1
ATOM 1817 C C . ARG A 1 226 ? 13.676 -51.048 -16.011 1.00 37.31 226 ARG A C 1
ATOM 1819 O O . ARG A 1 226 ? 14.324 -50.247 -15.305 1.00 37.31 226 ARG A O 1
#

InterPro domains:
  IPR017946 PLC-like phosphodiesterase, TIM beta/alpha-barrel domain superfamily [G3DSA:3.20.20.190] (45-209)
  IPR017946 PLC-like phosphodiesterase, TIM beta/alpha-barrel domain superfamily [SSF51695] (49-185)

Sequence (226 aa):
MQSTIARLSRVQWAKQWGWQMFNLNVATAAVAIVISSVPYQFKGQHAIDGIVLMFHDPTLDRTTTGTGLIREQPWKGVIEHVRTKKHPVQPIPLFEELIALLMEEGNRHVILNIDCKMQNDPEKLFPEMSRVISQYPLWETELAPRLILGLWHPLFLRPAYKYLPLCTRYHIGESVALVRKFFWDACQGFSMCFPLLMGAEGQQFLADCARPARRSASGRSTRKGR

Nearest PDB structures (foldseek):
  3l12-assembly1_B  TM=7.163E-01  e=1.393E-05  Ruegeria pomeroyi
  8fz7-assembly1_A  TM=4.231E-01  e=1.085E-01  Methanothermobacter thermautotrophicus
  3c85-assembly1_A  TM=3.221E-01  e=6.930E-02  Vibrio parahaemolyticus RIMD 2210633
  6u6h-assembly1_A  TM=4.737E-01  e=6.106E-01  Methanothermobacter thermautotrophicus
  8djb-assembly1_A  TM=4.185E-01  e=3.659E-01  Methanothermobacter thermautotrophicus

Foldseek 3Di:
DDPPPPDDDPVVVCVVQQVQQDDDDDDFQEREWEKDAADQDAPDDDDDDLWIFGHDDQFQPPFKPAGDGRNHDDCPPGQQPIWGPDPPIDRTDTPLNVLVVCPPPVNLRYAYEYEDDPPDDLLSNLQSVLVSQVVDPPSLPRPQDSYEYAAADLNNQVSCCVRNVSHAYEYEEADPVCCVVRPVVRHPYYHYDVVSLVDPSNVVSVVVNPDDPPPPPDDPPPPDDD

Organism: NCBI:txid1890683